Protein AF-0000000087148661 (afdb_homodimer)

Sequence (232 aa):
MTTTEDVLDHHLDAFTAQDLDETLADYTDESVVITNVGTFRGLDEIEGLFADLFEEFSQEGSRIDLERKTVEDEYAYIVWNGETPENDYEFCTDTFVVRDGTIHRQTFAGKIEPKAMTTTEDVLDHHLDAFTAQDLDETLADYTDESVVITNVGTFRGLDEIEGLFADLFEEFSQEGSRIDLERKTVEDEYAYIVWNGETPENDYEFCTDTFVVRDGTIHRQTFAGKIEPKA

Organism: NCBI:txid1816183

Nearest PDB structures (foldseek):
  7e85-assembly2_B-2  TM=9.070E-01  e=4.163E-12  Mycobacterium tuberculosis H37Rv
  3ff2-assembly1_A-2  TM=8.146E-01  e=7.436E-07  Novosphingobium aromaticivorans DSM 12444
  5ien-assembly1_A  TM=6.813E-01  e=9.506E-07  synthetic construct
  5iep-assembly1_A  TM=6.390E-01  e=6.185E-07  synthetic construct
  5ieo-assembly1_A  TM=6.496E-01  e=1.756E-06  synthetic construct

InterPro domains:
  IPR032710 NTF2-like domain superfamily [SSF54427] (3-108)
  IPR037401 SnoaL-like domain [PF12680] (10-104)

Structure (mmCIF, N/CA/C/O backbone):
data_AF-0000000087148661-model_v1
#
loop_
_entity.id
_entity.type
_entity.pdbx_description
1 polymer 'Nuclear transport factor 2 family protein'
#
loop_
_atom_site.group_PDB
_atom_site.id
_atom_site.type_symbol
_atom_site.label_atom_id
_atom_site.label_alt_id
_atom_site.label_comp_id
_atom_site.label_asym_id
_atom_site.label_entity_id
_atom_site.label_seq_id
_atom_site.pdbx_PDB_ins_code
_atom_site.Cartn_x
_atom_site.Cartn_y
_atom_site.Cartn_z
_atom_site.occupancy
_atom_site.B_iso_or_equiv
_atom_site.auth_seq_id
_atom_site.auth_comp_id
_atom_site.auth_asym_id
_atom_site.auth_atom_id
_atom_site.pdbx_PDB_model_num
ATOM 1 N N . MET A 1 1 ? 16.781 -4.398 -21.828 1 75.38 1 MET A N 1
ATOM 2 C CA . MET A 1 1 ? 16.844 -4.504 -20.375 1 75.38 1 MET A CA 1
ATOM 3 C C . MET A 1 1 ? 15.438 -4.574 -19.781 1 75.38 1 MET A C 1
ATOM 5 O O . MET A 1 1 ? 14.492 -4 -20.312 1 75.38 1 MET A O 1
ATOM 9 N N . THR A 1 2 ? 15.125 -5.57 -19.047 1 91.69 2 THR A N 1
ATOM 10 C CA . THR A 1 2 ? 13.812 -5.789 -18.453 1 91.69 2 THR A CA 1
ATOM 11 C C . THR A 1 2 ? 13.406 -4.605 -17.578 1 91.69 2 THR A C 1
ATOM 13 O O . THR A 1 2 ? 14.148 -4.207 -16.688 1 91.69 2 THR A O 1
ATOM 16 N N . THR A 1 3 ? 12.414 -3.857 -18 1 96.5 3 THR A N 1
ATOM 17 C CA . THR A 1 3 ? 11.945 -2.682 -17.281 1 96.5 3 THR A CA 1
ATOM 18 C C . THR A 1 3 ? 11.07 -3.088 -16.094 1 96.5 3 THR A C 1
ATOM 20 O O . THR A 1 3 ? 10.688 -4.25 -15.961 1 96.5 3 THR A O 1
ATOM 23 N N . THR A 1 4 ? 10.875 -2.127 -15.227 1 98.31 4 THR A N 1
ATOM 24 C CA . THR A 1 4 ? 9.953 -2.346 -14.109 1 98.31 4 THR A CA 1
ATOM 25 C C . THR A 1 4 ? 8.586 -2.785 -14.617 1 98.31 4 THR A C 1
ATOM 27 O O . THR A 1 4 ? 7.969 -3.693 -14.055 1 98.31 4 THR A O 1
ATOM 30 N N . GLU A 1 5 ? 8.148 -2.143 -15.703 1 97.94 5 GLU A N 1
ATOM 31 C CA . GLU A 1 5 ? 6.855 -2.484 -16.297 1 97.94 5 GLU A CA 1
ATOM 32 C C . GLU A 1 5 ? 6.844 -3.922 -16.797 1 97.94 5 GLU A C 1
ATOM 34 O O . GLU A 1 5 ? 5.859 -4.641 -16.641 1 97.94 5 GLU A O 1
ATOM 39 N N . ASP A 1 6 ? 7.906 -4.312 -17.406 1 98.19 6 ASP A N 1
ATOM 40 C CA . ASP A 1 6 ? 8.023 -5.684 -17.891 1 98.19 6 ASP A CA 1
ATOM 41 C C . ASP A 1 6 ? 7.895 -6.684 -16.75 1 98.19 6 ASP A C 1
ATOM 43 O O . ASP A 1 6 ? 7.199 -7.695 -16.875 1 98.19 6 ASP A O 1
ATOM 47 N N . VAL A 1 7 ? 8.617 -6.402 -15.672 1 98.5 7 VAL A N 1
ATOM 48 C CA . VAL A 1 7 ? 8.609 -7.293 -14.516 1 98.5 7 VAL A CA 1
ATOM 49 C C . VAL A 1 7 ? 7.203 -7.348 -13.914 1 98.5 7 VAL A C 1
ATOM 51 O O . VAL A 1 7 ? 6.703 -8.43 -13.594 1 98.5 7 VAL A O 1
ATOM 54 N N . LEU A 1 8 ? 6.559 -6.215 -13.781 1 98.5 8 LEU A N 1
ATOM 55 C CA . LEU A 1 8 ? 5.207 -6.172 -13.242 1 98.5 8 LEU A CA 1
ATOM 56 C C . LEU A 1 8 ? 4.242 -6.953 -14.125 1 98.5 8 LEU A C 1
ATOM 58 O O . LEU A 1 8 ? 3.441 -7.75 -13.625 1 98.5 8 LEU A O 1
ATOM 62 N N . ASP A 1 9 ? 4.289 -6.719 -15.422 1 98.06 9 ASP A N 1
ATOM 63 C CA . ASP A 1 9 ? 3.402 -7.414 -16.359 1 98.06 9 ASP A CA 1
ATOM 64 C C . ASP A 1 9 ? 3.6 -8.93 -16.281 1 98.06 9 ASP A C 1
ATOM 66 O O . ASP A 1 9 ? 2.627 -9.68 -16.25 1 98.06 9 ASP A O 1
ATOM 70 N N . HIS A 1 10 ? 4.871 -9.281 -16.281 1 98.44 10 HIS A N 1
ATOM 71 C CA . HIS A 1 10 ? 5.16 -10.703 -16.125 1 98.44 10 HIS A CA 1
ATOM 72 C C . HIS A 1 10 ? 4.562 -11.258 -14.844 1 98.44 10 HIS A C 1
ATOM 74 O O . HIS A 1 10 ? 3.967 -12.344 -14.844 1 98.44 10 HIS A O 1
ATOM 80 N N . HIS A 1 11 ? 4.762 -10.547 -13.742 1 98.38 11 HIS A N 1
ATOM 81 C CA . HIS A 1 11 ? 4.254 -10.961 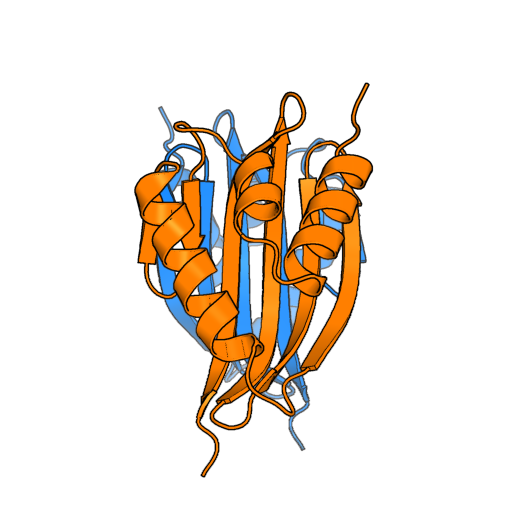-12.438 1 98.38 11 HIS A CA 1
ATOM 82 C C . HIS A 1 11 ? 2.74 -11.133 -12.461 1 98.38 11 HIS A C 1
ATOM 84 O O . HIS A 1 11 ? 2.215 -12.141 -11.992 1 98.38 11 HIS A O 1
ATOM 90 N N . LEU A 1 12 ? 2.061 -10.133 -13.016 1 97.62 12 LEU A N 1
ATOM 91 C CA . LEU A 1 12 ? 0.603 -10.164 -13.086 1 97.62 12 LEU A CA 1
ATOM 92 C C . LEU A 1 12 ? 0.122 -11.312 -13.961 1 97.62 12 LEU A C 1
ATOM 94 O O . LEU A 1 12 ? -0.855 -11.984 -13.633 1 97.62 12 LEU A O 1
ATOM 98 N N . ASP A 1 13 ? 0.787 -11.531 -15.078 1 97.31 13 ASP A N 1
ATOM 99 C CA . ASP A 1 13 ? 0.454 -12.641 -15.961 1 97.31 13 ASP A CA 1
ATOM 100 C C . ASP A 1 13 ? 0.642 -13.984 -15.25 1 97.31 13 ASP A C 1
ATOM 102 O O . ASP A 1 13 ? -0.198 -14.875 -15.367 1 97.31 13 ASP A O 1
ATOM 106 N N . ALA A 1 14 ? 1.788 -14.109 -14.586 1 97.31 14 ALA A N 1
ATOM 107 C CA . ALA A 1 14 ? 2.078 -15.344 -13.859 1 97.31 14 ALA A CA 1
ATOM 108 C C . ALA A 1 14 ? 1.038 -15.602 -12.773 1 97.31 14 ALA A C 1
ATOM 110 O O . ALA A 1 14 ? 0.614 -16.734 -12.562 1 97.31 14 ALA A O 1
ATOM 111 N N . PHE A 1 15 ? 0.649 -14.562 -12.039 1 96 15 PHE A N 1
ATOM 112 C CA . PHE A 1 15 ? -0.361 -14.68 -10.992 1 96 15 PHE A CA 1
ATOM 113 C C . PHE A 1 15 ? -1.7 -15.109 -11.578 1 96 15 PHE A C 1
ATOM 115 O O . PHE A 1 15 ? -2.348 -16.016 -11.07 1 96 15 PHE A O 1
ATOM 122 N N . THR A 1 16 ? -2.115 -14.484 -12.68 1 93.19 16 THR A N 1
ATOM 123 C CA . THR A 1 16 ? -3.369 -14.781 -13.359 1 93.19 16 THR A CA 1
ATOM 124 C C . THR A 1 16 ? -3.387 -16.219 -13.852 1 93.19 16 THR A C 1
ATOM 126 O O . THR A 1 16 ? -4.41 -16.906 -13.766 1 93.19 16 THR A O 1
ATOM 129 N N . ALA A 1 17 ? -2.291 -16.672 -14.289 1 94.19 17 ALA A N 1
ATOM 130 C CA . ALA A 1 17 ? -2.16 -18.031 -14.797 1 94.19 17 ALA A CA 1
ATOM 131 C C . ALA A 1 17 ? -2.016 -19.031 -13.656 1 94.19 17 ALA A C 1
ATOM 133 O O . ALA A 1 17 ? -1.971 -20.25 -13.883 1 94.19 17 ALA A O 1
ATOM 134 N N . GLN A 1 18 ? -1.888 -18.531 -12.453 1 94.25 18 GLN A N 1
ATOM 135 C CA . GLN A 1 18 ? -1.678 -19.328 -11.25 1 94.25 18 GLN A CA 1
ATOM 136 C C . GLN A 1 18 ? -0.44 -20.203 -11.391 1 94.25 18 GLN A C 1
ATOM 138 O O . GLN A 1 18 ? -0.474 -21.391 -11.047 1 94.25 18 GLN A O 1
ATOM 143 N N . ASP A 1 19 ? 0.542 -19.641 -11.992 1 96.75 19 ASP A N 1
ATOM 144 C CA . ASP A 1 19 ? 1.823 -20.312 -12.172 1 96.75 19 ASP A CA 1
ATOM 145 C C . ASP A 1 19 ? 2.807 -19.922 -11.07 1 96.75 19 ASP A C 1
ATOM 147 O O . ASP A 1 19 ? 3.498 -18.906 -11.18 1 96.75 19 ASP A O 1
ATOM 151 N N . LEU A 1 20 ? 2.91 -20.75 -10.047 1 97.19 20 LEU A N 1
ATOM 152 C CA . LEU A 1 20 ? 3.689 -20.422 -8.859 1 97.19 20 LEU A CA 1
ATOM 153 C C . LEU A 1 20 ? 5.172 -20.281 -9.195 1 97.19 20 LEU A C 1
ATOM 155 O O . LEU A 1 20 ? 5.832 -19.344 -8.742 1 97.19 20 LEU A O 1
ATOM 159 N N . ASP A 1 21 ? 5.66 -21.188 -10.016 1 97.31 21 ASP A N 1
ATOM 160 C CA . ASP A 1 21 ? 7.07 -21.156 -10.391 1 97.31 21 ASP A CA 1
ATOM 161 C C . ASP A 1 21 ? 7.41 -19.844 -11.094 1 97.31 21 ASP A C 1
ATOM 163 O O . ASP A 1 21 ? 8.414 -19.203 -10.773 1 97.31 21 ASP A O 1
ATOM 167 N N . GLU A 1 22 ? 6.633 -19.453 -12.047 1 97.81 22 GLU A N 1
ATOM 168 C CA . GLU A 1 22 ? 6.879 -18.219 -12.781 1 97.81 22 GLU A CA 1
ATOM 169 C C . GLU A 1 22 ? 6.707 -17 -11.891 1 97.81 22 GLU A C 1
ATOM 171 O O . GLU A 1 22 ? 7.398 -16 -12.062 1 97.81 22 GLU A O 1
ATOM 176 N N . THR A 1 23 ? 5.707 -17.047 -10.945 1 98.19 23 THR A N 1
ATOM 177 C CA . THR A 1 23 ? 5.543 -15.953 -9.984 1 98.19 23 THR A CA 1
ATOM 178 C C . THR A 1 23 ? 6.809 -15.781 -9.148 1 98.19 23 THR A C 1
ATOM 180 O O . THR A 1 23 ? 7.312 -14.664 -9.008 1 98.19 23 THR A O 1
ATOM 183 N N . LEU A 1 24 ? 7.344 -16.891 -8.719 1 98.25 24 LEU A N 1
ATOM 184 C CA . LEU A 1 24 ? 8.508 -16.859 -7.836 1 98.25 24 LEU A CA 1
ATOM 185 C C . LEU A 1 24 ? 9.758 -16.453 -8.609 1 98.25 24 LEU A C 1
ATOM 187 O O . LEU A 1 24 ? 10.734 -15.984 -8.016 1 98.25 24 LEU A O 1
ATOM 191 N N . ALA A 1 25 ? 9.766 -16.625 -9.945 1 98.06 25 ALA A N 1
ATOM 192 C CA . ALA A 1 25 ? 10.898 -16.25 -10.789 1 98.06 25 ALA A CA 1
ATOM 193 C C . ALA A 1 25 ? 11.164 -14.742 -10.711 1 98.06 25 ALA A C 1
ATOM 195 O O . ALA A 1 25 ? 12.25 -14.281 -11.062 1 98.06 25 ALA A O 1
ATOM 196 N N . ASP A 1 26 ? 10.156 -14 -10.266 1 98.5 26 ASP A N 1
ATOM 197 C CA . ASP A 1 26 ? 10.289 -12.555 -10.156 1 98.5 26 ASP A CA 1
ATOM 198 C C . ASP A 1 26 ? 10.984 -12.164 -8.852 1 98.5 26 ASP A C 1
ATOM 200 O O . ASP A 1 26 ? 11.281 -10.984 -8.625 1 98.5 26 ASP A O 1
ATOM 204 N N . TYR A 1 27 ? 11.219 -13.094 -7.938 1 98.69 27 TYR A N 1
ATOM 205 C CA . TYR A 1 27 ? 11.82 -12.828 -6.637 1 98.69 27 TYR A CA 1
ATOM 206 C C . TYR A 1 27 ? 13.172 -13.531 -6.504 1 98.69 27 TYR A C 1
ATOM 208 O O . TYR A 1 27 ? 13.508 -14.391 -7.324 1 98.69 27 TYR A O 1
ATOM 216 N N . THR A 1 28 ? 13.984 -13.141 -5.512 1 98.19 28 THR A N 1
ATOM 217 C CA . THR A 1 28 ? 15.242 -13.781 -5.141 1 98.19 28 THR A CA 1
ATOM 218 C C . THR A 1 28 ? 15.273 -14.078 -3.645 1 98.19 28 THR A C 1
ATOM 220 O O . THR A 1 28 ? 14.336 -13.742 -2.918 1 98.19 28 THR A O 1
ATOM 223 N N . ASP A 1 29 ? 16.344 -14.664 -3.209 1 98 29 ASP A N 1
ATOM 224 C CA . ASP A 1 29 ? 16.5 -14.969 -1.791 1 98 29 ASP A CA 1
ATOM 225 C C . ASP A 1 29 ? 16.641 -13.688 -0.969 1 98 29 ASP A C 1
ATOM 227 O O . ASP A 1 29 ? 16.516 -13.719 0.257 1 98 29 ASP A O 1
ATOM 231 N N . GLU A 1 30 ? 16.891 -12.555 -1.615 1 97.5 30 GLU A N 1
ATOM 232 C CA . GLU A 1 30 ? 17.047 -11.273 -0.933 1 97.5 30 GLU A CA 1
ATOM 233 C C . GLU A 1 30 ? 15.734 -10.5 -0.908 1 97.5 30 GLU A C 1
ATOM 235 O O . GLU A 1 30 ? 15.656 -9.422 -0.303 1 97.5 30 GLU A O 1
ATOM 240 N N . SER A 1 31 ? 14.742 -11.031 -1.59 1 98.56 31 SER A N 1
ATOM 241 C CA . SER A 1 31 ? 13.4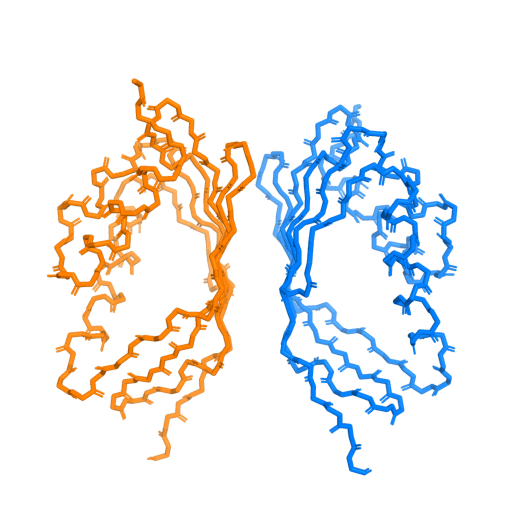61 -10.336 -1.665 1 98.56 31 SER A CA 1
ATOM 242 C C . SER A 1 31 ? 12.727 -10.398 -0.333 1 98.56 31 SER A C 1
ATOM 244 O O . SER A 1 31 ? 12.844 -11.375 0.408 1 98.56 31 SER A O 1
ATOM 246 N N . VAL A 1 32 ? 12 -9.32 -0.002 1 98.62 32 VAL A N 1
ATOM 247 C CA . VAL A 1 32 ? 11.164 -9.242 1.192 1 98.62 32 VAL A CA 1
ATOM 248 C C . VAL A 1 32 ? 9.766 -8.742 0.819 1 98.62 32 VAL A C 1
ATOM 250 O O . VAL A 1 32 ? 9.633 -7.789 0.047 1 98.62 32 VAL A O 1
ATOM 253 N N . VAL A 1 33 ? 8.789 -9.406 1.301 1 98.69 33 VAL A N 1
ATOM 254 C CA . VAL A 1 33 ? 7.398 -8.992 1.13 1 98.69 33 VAL A CA 1
ATOM 255 C C . VAL A 1 33 ? 6.789 -8.648 2.488 1 98.69 33 VAL A C 1
ATOM 257 O O . VAL A 1 33 ? 6.727 -9.492 3.381 1 98.69 33 VAL A O 1
ATOM 260 N N . ILE A 1 34 ? 6.363 -7.375 2.672 1 98.56 34 ILE A N 1
ATOM 261 C CA . ILE A 1 34 ? 5.719 -6.895 3.891 1 98.56 34 ILE A CA 1
ATOM 262 C C . ILE A 1 34 ? 4.211 -6.816 3.68 1 98.56 34 ILE A C 1
ATOM 264 O O . ILE A 1 34 ? 3.738 -6.156 2.75 1 98.56 34 ILE A O 1
ATOM 268 N N . THR A 1 35 ? 3.455 -7.527 4.48 1 97.56 35 THR A N 1
ATOM 269 C CA . THR A 1 35 ? 2 -7.52 4.379 1 97.56 35 THR A CA 1
ATOM 270 C C . THR A 1 35 ? 1.367 -7.125 5.711 1 97.56 35 THR A C 1
ATOM 272 O O . THR A 1 35 ? 2.062 -7 6.723 1 97.56 35 THR A O 1
ATOM 275 N N . ASN A 1 36 ? 0.069 -6.906 5.703 1 94.31 36 ASN A N 1
ATOM 276 C CA . ASN A 1 36 ? -0.62 -6.555 6.941 1 94.31 36 ASN A CA 1
ATOM 277 C C . ASN A 1 36 ? -0.837 -7.773 7.828 1 94.31 36 ASN A C 1
ATOM 279 O O . ASN A 1 36 ? -1.325 -7.652 8.953 1 94.31 36 ASN A O 1
ATOM 283 N N . VAL A 1 37 ? -0.42 -8.938 7.395 1 89.75 37 VAL A N 1
ATOM 284 C CA . VAL A 1 37 ? -0.544 -10.125 8.234 1 89.75 37 VAL A CA 1
ATOM 285 C C . VAL A 1 37 ? 0.843 -10.664 8.586 1 89.75 37 VAL A C 1
ATOM 287 O O . VAL A 1 37 ? 0.968 -11.688 9.258 1 89.75 37 VAL A O 1
ATOM 290 N N . GLY A 1 38 ? 1.862 -10.086 8.078 1 93.19 38 GLY A N 1
ATOM 291 C CA . GLY A 1 38 ? 3.211 -10.516 8.414 1 93.19 38 GLY A CA 1
ATOM 292 C C . GLY A 1 38 ? 4.234 -10.148 7.352 1 93.19 38 GLY A C 1
ATOM 293 O O . GLY A 1 38 ? 3.879 -9.617 6.297 1 93.19 38 GLY A O 1
ATOM 294 N N . THR A 1 39 ? 5.57 -10.375 7.699 1 97.81 39 THR A N 1
ATOM 295 C CA . THR A 1 39 ? 6.691 -10.156 6.793 1 97.81 39 THR A CA 1
ATOM 296 C C . THR A 1 39 ? 7.301 -11.484 6.352 1 97.81 39 THR A C 1
ATOM 298 O O . THR A 1 39 ? 7.547 -12.367 7.18 1 97.81 39 THR A O 1
ATOM 301 N N . PHE A 1 40 ? 7.488 -11.633 5.051 1 98.31 40 PHE A N 1
ATOM 302 C CA . PHE A 1 40 ? 8.008 -12.844 4.434 1 98.31 40 PHE A CA 1
ATOM 303 C C . PHE A 1 40 ? 9.352 -12.578 3.762 1 98.31 40 PHE A C 1
ATOM 305 O O . PHE A 1 40 ? 9.461 -11.688 2.912 1 98.31 40 PHE A O 1
ATOM 312 N N . ARG A 1 41 ? 10.273 -13.352 4.145 1 98.06 41 ARG A N 1
ATOM 313 C CA . ARG A 1 41 ? 11.633 -13.109 3.666 1 98.06 41 ARG A CA 1
ATOM 314 C C . ARG A 1 41 ? 12.172 -14.32 2.91 1 98.06 41 ARG A C 1
ATOM 316 O O . ARG A 1 41 ? 12.055 -15.453 3.379 1 98.06 41 ARG A O 1
ATOM 323 N N . GLY A 1 42 ? 12.789 -13.992 1.773 1 97.94 42 GLY A N 1
ATOM 324 C CA . GLY A 1 42 ? 13.391 -15.055 0.983 1 97.94 42 GLY A CA 1
ATOM 325 C C . GLY A 1 42 ? 12.375 -15.906 0.247 1 97.94 42 GLY A C 1
ATOM 326 O O . GLY A 1 42 ? 11.172 -15.797 0.5 1 97.94 42 GLY A O 1
ATOM 327 N N . LEU A 1 43 ? 12.883 -16.703 -0.686 1 97.94 43 LEU A N 1
ATOM 328 C CA . LEU A 1 43 ? 12.031 -17.438 -1.623 1 97.94 43 LEU A CA 1
ATOM 329 C C . LEU A 1 43 ? 11.148 -18.438 -0.89 1 97.94 43 LEU A C 1
ATOM 331 O O . LEU A 1 43 ? 9.984 -18.625 -1.246 1 97.94 43 LEU A O 1
ATOM 335 N N . ASP A 1 44 ? 11.641 -19.047 0.172 1 97.44 44 ASP A N 1
ATOM 336 C CA . ASP A 1 44 ? 10.875 -20.062 0.874 1 97.44 44 ASP A CA 1
ATOM 337 C C . ASP A 1 44 ? 9.633 -19.469 1.524 1 97.44 44 ASP A C 1
ATOM 339 O O . ASP A 1 44 ? 8.523 -19.984 1.325 1 97.44 44 ASP A O 1
ATOM 343 N N . GLU A 1 45 ? 9.789 -18.438 2.297 1 98.12 45 GLU A N 1
ATOM 344 C CA . GLU A 1 45 ? 8.656 -17.812 2.959 1 98.12 45 GLU A CA 1
ATOM 345 C C . GLU A 1 45 ? 7.703 -17.188 1.946 1 98.12 45 GLU A C 1
ATOM 347 O O . GLU A 1 45 ? 6.48 -17.25 2.104 1 98.12 45 GLU A O 1
ATOM 352 N N . ILE A 1 46 ? 8.266 -16.578 0.916 1 98.5 46 ILE A N 1
ATOM 353 C CA . ILE A 1 46 ? 7.457 -15.922 -0.104 1 98.5 46 ILE A CA 1
ATOM 354 C C . ILE A 1 46 ? 6.648 -16.953 -0.872 1 98.5 46 ILE A C 1
ATOM 356 O O . ILE A 1 46 ? 5.488 -16.719 -1.224 1 98.5 46 ILE A O 1
ATOM 360 N N . GLU A 1 47 ? 7.277 -18.078 -1.092 1 98.31 47 GLU A N 1
ATOM 361 C CA . GLU A 1 47 ? 6.551 -19.156 -1.748 1 98.31 47 GLU A CA 1
ATOM 362 C C . GLU A 1 47 ? 5.309 -19.547 -0.954 1 98.31 47 GLU A C 1
ATOM 364 O O . GLU A 1 47 ? 4.242 -19.781 -1.531 1 98.31 47 GLU A O 1
ATOM 369 N N . GLY A 1 48 ? 5.477 -19.688 0.369 1 97.44 48 GLY A N 1
ATOM 370 C CA . GLY A 1 48 ? 4.328 -20.016 1.206 1 97.44 48 GLY A CA 1
ATOM 371 C C . GLY A 1 48 ? 3.197 -19 1.07 1 97.44 48 GLY A C 1
ATOM 372 O O . GLY A 1 48 ? 2.027 -19.391 1 1 97.44 48 GLY A O 1
ATOM 373 N N . LEU A 1 49 ? 3.553 -17.766 1.024 1 97 49 LEU A N 1
ATOM 374 C CA . LEU A 1 49 ? 2.572 -16.688 0.874 1 97 49 LEU A CA 1
ATOM 375 C C . LEU A 1 49 ? 1.789 -16.844 -0.426 1 97 49 LEU A C 1
ATOM 377 O O . LEU A 1 49 ? 0.556 -16.859 -0.414 1 97 49 LEU A O 1
ATOM 381 N N . PHE A 1 50 ? 2.5 -16.984 -1.573 1 97.62 50 PHE A N 1
ATOM 382 C CA . PHE A 1 50 ? 1.834 -17.047 -2.869 1 97.62 50 PHE A CA 1
ATOM 383 C C . PHE A 1 50 ? 1.093 -18.359 -3.031 1 97.62 50 PHE A C 1
ATOM 385 O O . PHE A 1 50 ? 0.042 -18.422 -3.674 1 97.62 50 PHE A O 1
ATOM 392 N N . ALA A 1 51 ? 1.62 -19.438 -2.41 1 96.88 51 ALA A N 1
ATOM 393 C CA . ALA A 1 51 ? 0.905 -20.719 -2.438 1 96.88 51 ALA A CA 1
ATOM 394 C C . ALA A 1 51 ? -0.462 -20.594 -1.771 1 96.88 51 ALA A C 1
ATOM 396 O O . ALA A 1 51 ? -1.46 -21.109 -2.285 1 96.88 51 ALA A O 1
ATOM 397 N N . ASP A 1 52 ? -0.477 -19.938 -0.629 1 94.69 52 ASP A N 1
ATOM 398 C CA . ASP A 1 52 ? -1.732 -19.703 0.081 1 94.69 52 ASP A CA 1
ATOM 399 C C . ASP A 1 52 ? -2.689 -18.859 -0.753 1 94.69 52 ASP A C 1
ATOM 401 O O . ASP A 1 52 ? -3.887 -19.156 -0.818 1 94.69 52 ASP A O 1
ATOM 405 N N . LEU A 1 53 ? -2.178 -17.828 -1.413 1 94.31 53 LEU A N 1
ATOM 406 C CA . LEU A 1 53 ? -2.996 -16.953 -2.256 1 94.31 53 LEU A CA 1
ATOM 407 C C . LEU A 1 53 ? -3.553 -17.734 -3.447 1 94.31 53 LEU A C 1
ATOM 409 O O . LEU A 1 53 ? -4.723 -17.562 -3.807 1 94.31 53 LEU A O 1
ATOM 413 N N . PHE A 1 54 ? -2.766 -18.547 -4.035 1 95.81 54 PHE A N 1
ATOM 414 C CA . PHE A 1 54 ? -3.197 -19.328 -5.184 1 95.81 54 PHE A CA 1
ATOM 415 C C . PHE A 1 54 ? -4.266 -20.344 -4.773 1 95.81 54 PHE A C 1
ATOM 417 O O . PHE A 1 54 ? -5.223 -20.578 -5.516 1 95.81 54 PHE A O 1
ATOM 424 N N . GLU A 1 55 ? -4.02 -20.938 -3.637 1 95.06 55 GLU A N 1
ATOM 425 C CA . GLU A 1 55 ? -5.043 -21.859 -3.141 1 95.06 55 GLU A CA 1
ATOM 426 C C . GLU A 1 55 ? -6.387 -21.156 -2.986 1 95.06 55 GLU A C 1
ATOM 428 O O . GLU A 1 55 ? -7.434 -21.719 -3.32 1 95.06 55 GLU A O 1
ATOM 433 N N . GLU A 1 56 ? -6.344 -19.969 -2.533 1 93.88 56 GLU A N 1
ATOM 434 C CA . GLU A 1 56 ? -7.551 -19.172 -2.324 1 93.88 56 GLU A CA 1
ATOM 435 C C . GLU A 1 56 ? -8.188 -18.781 -3.652 1 93.88 56 GLU A C 1
ATOM 437 O O . GLU A 1 56 ? -9.383 -18.969 -3.855 1 93.88 56 GLU A O 1
ATOM 442 N N . PHE A 1 57 ? -7.426 -18.328 -4.594 1 95.88 57 PHE A N 1
ATOM 443 C CA . PHE A 1 57 ? -7.957 -17.703 -5.805 1 95.88 57 PHE A CA 1
ATOM 444 C C . PHE A 1 57 ? -8.164 -18.75 -6.891 1 95.88 57 PHE A C 1
ATOM 446 O O . PHE A 1 57 ? -8.727 -18.453 -7.949 1 95.88 57 PHE A O 1
ATOM 453 N N . SER A 1 58 ? -7.703 -20 -6.648 1 94 58 SER A N 1
ATOM 454 C CA . SER A 1 58 ? -7.906 -21.078 -7.609 1 94 58 SER A CA 1
ATOM 455 C C . SER A 1 58 ? -9.328 -21.625 -7.535 1 94 58 SER A C 1
ATOM 457 O O . SER A 1 58 ? -9.758 -22.359 -8.422 1 94 58 SER A O 1
ATOM 459 N N . GLN A 1 59 ? -10.008 -21.266 -6.523 1 94.38 59 GLN A N 1
ATOM 460 C CA . GLN A 1 59 ? -11.375 -21.75 -6.359 1 94.38 59 GLN A CA 1
ATOM 461 C C . GLN A 1 59 ? -12.273 -21.234 -7.484 1 94.38 59 GLN A C 1
ATOM 463 O O . GLN A 1 59 ? -12.148 -20.094 -7.918 1 94.38 59 GLN A O 1
ATOM 468 N N . GLU A 1 60 ? -13.141 -22.078 -7.875 1 93.69 60 GLU A N 1
ATOM 469 C CA . GLU A 1 60 ? -14.102 -21.672 -8.898 1 93.69 60 GLU A CA 1
ATOM 470 C C . GLU A 1 60 ? -14.93 -20.469 -8.438 1 93.69 60 GLU A C 1
ATOM 472 O O . GLU A 1 60 ? -15.406 -20.438 -7.301 1 93.69 60 GLU A O 1
ATOM 477 N N . GLY A 1 61 ? -15.023 -19.531 -9.289 1 94.06 61 GLY A N 1
ATOM 478 C CA . GLY A 1 61 ? -15.805 -18.344 -8.977 1 94.06 61 GLY A CA 1
ATOM 479 C C . GLY A 1 61 ? -14.969 -17.203 -8.43 1 94.06 61 GLY A C 1
ATOM 480 O O . GLY A 1 61 ? -15.5 -16.125 -8.148 1 94.06 61 GLY A O 1
ATOM 481 N N . SER A 1 62 ? -13.766 -17.453 -8.266 1 96.38 62 SER A N 1
ATOM 482 C CA . SER A 1 62 ? -12.875 -16.391 -7.82 1 96.38 62 SER A CA 1
ATOM 483 C C . SER A 1 62 ? -12.562 -15.422 -8.953 1 96.38 62 SER A C 1
ATOM 485 O O . SER A 1 62 ? -12.562 -15.805 -10.125 1 96.38 62 SER A O 1
ATOM 487 N N . ARG A 1 63 ? -12.344 -14.156 -8.539 1 96.38 63 ARG A N 1
ATOM 488 C CA . ARG A 1 63 ? -12.016 -13.117 -9.508 1 96.38 63 ARG A CA 1
ATOM 489 C C . ARG A 1 63 ? -11.086 -12.07 -8.898 1 96.38 63 ARG A C 1
ATOM 491 O O . ARG A 1 63 ? -11.117 -11.836 -7.691 1 96.38 63 ARG A O 1
ATOM 498 N N . ILE A 1 64 ? -10.312 -11.523 -9.727 1 96.75 64 ILE A N 1
ATOM 499 C CA . ILE A 1 64 ? -9.461 -10.383 -9.391 1 96.75 64 ILE A CA 1
ATOM 500 C C . ILE A 1 64 ? -9.602 -9.297 -10.453 1 96.75 64 ILE A C 1
ATOM 502 O O . ILE A 1 64 ? -9.562 -9.586 -11.648 1 96.75 64 ILE A O 1
ATOM 506 N N . ASP A 1 65 ? -9.812 -8.133 -10.078 1 97.56 65 ASP A N 1
ATOM 507 C CA . ASP A 1 65 ? -9.922 -6.992 -10.977 1 97.56 65 ASP A CA 1
ATOM 508 C C . ASP A 1 65 ? -8.883 -5.93 -10.648 1 97.56 65 ASP A C 1
ATOM 510 O O . ASP A 1 65 ? -8.852 -5.402 -9.539 1 97.56 65 ASP A O 1
ATOM 514 N N . LEU A 1 66 ? -8.039 -5.645 -11.602 1 97.81 66 LEU A N 1
ATOM 515 C CA . LEU A 1 66 ? -7.043 -4.59 -11.453 1 97.81 66 LEU A CA 1
ATOM 516 C C . LEU A 1 66 ? -7.672 -3.215 -11.664 1 97.81 66 LEU A C 1
ATOM 518 O O . LEU A 1 66 ? -8.258 -2.955 -12.719 1 97.81 66 LEU A O 1
ATOM 522 N N . GLU A 1 67 ? -7.602 -2.35 -10.734 1 97.62 67 GLU A N 1
ATOM 523 C CA . GLU A 1 67 ? -8.227 -1.032 -10.805 1 97.62 67 GLU A CA 1
ATOM 524 C C . GLU A 1 67 ? -7.227 0.027 -11.258 1 97.62 67 GLU A C 1
ATOM 526 O O . GLU A 1 67 ? -7.594 0.969 -11.969 1 97.62 67 GLU A O 1
ATOM 531 N N . ARG A 1 68 ? -6.078 -0.102 -10.766 1 97.81 68 ARG A N 1
ATOM 532 C CA . ARG A 1 68 ? -5.043 0.877 -11.078 1 97.81 68 ARG A CA 1
ATOM 533 C C . ARG A 1 68 ? -3.678 0.211 -11.195 1 97.81 68 ARG A C 1
ATOM 535 O O . ARG A 1 68 ? -3.371 -0.727 -10.461 1 97.81 68 ARG A O 1
ATOM 542 N N . LYS A 1 69 ? -2.924 0.592 -12.125 1 98.12 69 LYS A N 1
ATOM 543 C CA . LYS A 1 69 ? -1.53 0.214 -12.344 1 98.12 69 LYS A CA 1
ATOM 544 C C . LYS A 1 69 ? -0.672 1.436 -12.664 1 98.12 69 LYS A C 1
ATOM 546 O O . LYS A 1 69 ? -0.961 2.176 -13.609 1 98.12 69 LYS A O 1
ATOM 551 N N . THR A 1 70 ? 0.294 1.756 -11.859 1 98.19 70 THR A N 1
ATOM 552 C CA . THR A 1 70 ? 1.205 2.877 -12.07 1 98.19 70 THR A CA 1
ATOM 553 C C . THR A 1 70 ? 2.656 2.42 -11.953 1 98.19 70 THR A C 1
ATOM 555 O O . THR A 1 70 ? 3.006 1.659 -11.047 1 98.19 70 THR A O 1
ATOM 558 N N . VAL A 1 71 ? 3.445 2.826 -12.93 1 97.88 71 VAL A N 1
ATOM 559 C CA . VAL A 1 71 ? 4.875 2.541 -12.883 1 97.88 71 VAL A CA 1
ATOM 560 C C . VAL A 1 71 ? 5.66 3.85 -12.859 1 97.88 71 VAL A C 1
ATOM 562 O O . VAL A 1 71 ? 5.406 4.75 -13.664 1 97.88 71 VAL A O 1
ATOM 565 N N . GLU A 1 72 ? 6.469 3.986 -11.82 1 96.75 72 GLU A N 1
ATOM 566 C CA . GLU A 1 72 ? 7.359 5.129 -11.648 1 96.75 72 GLU A CA 1
ATOM 567 C C . GLU A 1 72 ? 8.789 4.68 -11.352 1 96.75 72 GLU A C 1
ATOM 569 O O . GLU A 1 72 ? 9.109 4.336 -10.211 1 96.75 72 GLU 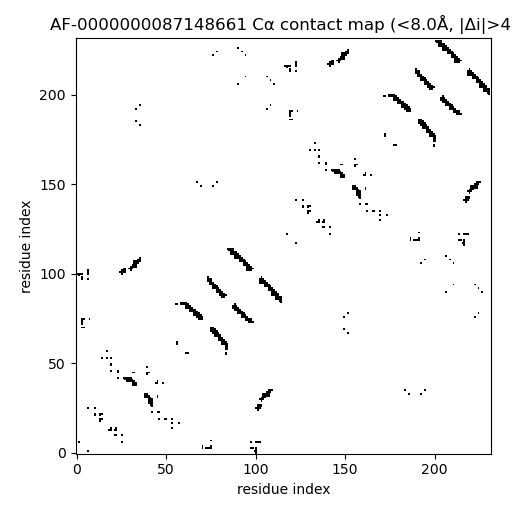A O 1
ATOM 574 N N . ASP A 1 73 ? 9.656 4.742 -12.414 1 95.88 73 ASP A N 1
ATOM 575 C CA . ASP A 1 73 ? 11.039 4.297 -12.273 1 95.88 73 ASP A CA 1
ATOM 576 C C . ASP A 1 73 ? 11.102 2.844 -11.805 1 95.88 73 ASP A C 1
ATOM 578 O O . ASP A 1 73 ? 10.578 1.948 -12.469 1 95.88 73 ASP A O 1
ATOM 582 N N . GLU A 1 74 ? 11.688 2.635 -10.656 1 97.88 74 GLU A N 1
ATOM 583 C CA . GLU A 1 74 ? 11.852 1.261 -10.188 1 97.88 74 GLU A CA 1
ATOM 584 C C . GLU A 1 74 ? 10.656 0.816 -9.352 1 97.88 74 GLU A C 1
ATOM 586 O O . GLU A 1 74 ? 10.672 -0.269 -8.766 1 97.88 74 GLU A O 1
ATOM 591 N N . TYR A 1 75 ? 9.641 1.621 -9.32 1 98.25 75 TYR A N 1
ATOM 592 C CA . TYR A 1 75 ? 8.477 1.33 -8.492 1 98.25 75 TYR A CA 1
ATOM 593 C C . TYR A 1 75 ? 7.266 0.979 -9.352 1 98.25 75 TYR A C 1
ATOM 595 O O . TYR A 1 75 ? 7.031 1.604 -10.391 1 98.25 75 TYR A O 1
ATOM 603 N N . ALA A 1 76 ? 6.605 -0.025 -9.023 1 98.62 76 ALA A N 1
ATOM 604 C CA . ALA A 1 76 ? 5.289 -0.358 -9.555 1 98.62 76 ALA A CA 1
ATOM 605 C C . ALA A 1 76 ? 4.238 -0.385 -8.453 1 98.62 76 ALA A C 1
ATOM 607 O O . ALA A 1 76 ? 4.504 -0.857 -7.344 1 98.62 76 ALA A O 1
ATOM 608 N N . TYR A 1 77 ? 3.158 0.169 -8.68 1 98.62 77 TYR A N 1
ATOM 609 C CA . TYR A 1 77 ? 2.049 0.357 -7.754 1 98.62 77 TYR A CA 1
ATOM 610 C C . TYR A 1 77 ? 0.734 -0.093 -8.383 1 98.62 77 TYR A C 1
ATOM 612 O O . TYR A 1 77 ? 0.398 0.313 -9.492 1 98.62 77 TYR A O 1
ATOM 620 N N . ILE A 1 78 ? 0 -0.998 -7.652 1 98.69 78 ILE A N 1
ATOM 621 C CA . ILE A 1 78 ? -1.283 -1.434 -8.195 1 98.69 78 ILE A CA 1
ATOM 622 C C . ILE A 1 78 ? -2.35 -1.375 -7.102 1 98.69 78 ILE A C 1
ATOM 624 O O . ILE A 1 78 ? -2.041 -1.522 -5.918 1 98.69 78 ILE A O 1
ATOM 628 N N . VAL A 1 79 ? -3.551 -1.114 -7.488 1 98.5 79 VAL A N 1
ATOM 629 C CA . VAL A 1 79 ? -4.766 -1.277 -6.695 1 98.5 79 VAL A CA 1
ATOM 630 C C . VAL A 1 79 ? -5.691 -2.285 -7.371 1 98.5 79 VAL A C 1
ATOM 632 O O . VAL A 1 79 ? -5.879 -2.246 -8.586 1 98.5 79 VAL A O 1
ATOM 635 N N . TRP A 1 80 ? -6.195 -3.15 -6.598 1 98.19 80 TRP A N 1
ATOM 636 C CA . TRP A 1 80 ? -7.062 -4.184 -7.156 1 98.19 80 TRP A CA 1
ATOM 637 C C . TRP A 1 80 ? -8.094 -4.641 -6.125 1 98.19 80 TRP A C 1
ATOM 639 O O . TRP A 1 80 ? -7.98 -4.32 -4.941 1 98.19 80 TRP A O 1
ATOM 649 N N . ASN A 1 81 ? -9.133 -5.168 -6.52 1 97.88 81 ASN A N 1
ATOM 650 C CA . ASN A 1 81 ? -10.117 -5.867 -5.703 1 97.88 81 ASN A CA 1
ATOM 651 C C . ASN A 1 81 ? -10.406 -7.262 -6.25 1 97.88 81 ASN A C 1
ATOM 653 O O . ASN A 1 81 ? -9.938 -7.625 -7.328 1 97.88 81 ASN A O 1
ATOM 657 N N . GLY A 1 82 ? -11.078 -8.07 -5.465 1 97.19 82 GLY A N 1
ATOM 658 C CA . GLY A 1 82 ? -11.414 -9.422 -5.883 1 97.19 82 GLY A CA 1
ATOM 659 C C . GLY A 1 82 ? -12.391 -10.117 -4.945 1 97.19 82 GLY A C 1
ATOM 660 O O . GLY A 1 82 ? -12.898 -9.5 -4.012 1 97.19 82 GLY A O 1
ATOM 661 N N . GLU A 1 83 ? -12.656 -11.273 -5.289 1 97.12 83 GLU A N 1
ATOM 662 C CA . GLU A 1 83 ? -13.508 -12.094 -4.438 1 97.12 83 GLU A CA 1
ATOM 663 C C . GLU A 1 83 ? -13.227 -13.586 -4.656 1 97.12 83 GLU A C 1
ATOM 665 O O . GLU A 1 83 ? -12.805 -13.992 -5.738 1 97.12 83 GLU A O 1
ATOM 670 N N . THR A 1 84 ? -13.32 -14.32 -3.676 1 97.25 84 THR A N 1
ATOM 671 C CA . THR A 1 84 ? -13.367 -15.781 -3.68 1 97.25 84 THR A CA 1
ATOM 672 C C . THR A 1 84 ? -14.68 -16.281 -3.076 1 97.25 84 THR A C 1
ATOM 674 O O . THR A 1 84 ? -15.484 -15.484 -2.576 1 97.25 84 THR A O 1
ATOM 677 N N . PRO A 1 85 ? -14.945 -17.516 -3.193 1 96.5 85 PRO A N 1
ATOM 678 C CA . PRO A 1 85 ? -16.172 -18.031 -2.584 1 96.5 85 PRO A CA 1
ATOM 679 C C . PRO A 1 85 ? -16.25 -17.75 -1.082 1 96.5 85 PRO A C 1
ATOM 681 O O . PRO A 1 85 ? -17.344 -17.594 -0.528 1 96.5 85 PRO A O 1
ATOM 684 N N . GLU A 1 86 ? -15.125 -17.547 -0.427 1 96.38 86 GLU A N 1
ATOM 685 C CA . GLU A 1 86 ? -15.094 -17.438 1.028 1 96.38 86 GLU A CA 1
ATOM 686 C C . GLU A 1 86 ? -14.859 -15.992 1.474 1 96.38 86 GLU A C 1
ATOM 688 O O . GLU A 1 86 ? -15.242 -15.617 2.582 1 96.38 86 GLU A O 1
ATOM 693 N N . ASN A 1 87 ? -14.242 -15.219 0.638 1 97.44 87 ASN A N 1
ATOM 694 C CA . ASN A 1 87 ? -13.781 -13.906 1.08 1 97.44 87 ASN A CA 1
ATOM 695 C C . ASN A 1 87 ? -14.039 -12.836 0.02 1 97.44 87 ASN A C 1
ATOM 697 O O . ASN A 1 87 ? -13.961 -13.117 -1.178 1 97.44 87 ASN A O 1
ATOM 701 N N . ASP A 1 88 ? -14.336 -11.648 0.487 1 97.5 88 ASP A N 1
ATOM 702 C CA . ASP A 1 88 ? -14.336 -10.445 -0.338 1 97.5 88 ASP A CA 1
ATOM 703 C C . ASP A 1 88 ? -13.055 -9.648 -0.138 1 97.5 88 ASP A C 1
ATOM 705 O O . ASP A 1 88 ? -12.758 -9.203 0.975 1 97.5 88 ASP A O 1
ATOM 709 N N . TYR A 1 89 ? -12.289 -9.586 -1.139 1 97.44 89 TYR A N 1
ATOM 710 C CA . TYR A 1 89 ? -11.148 -8.672 -1.171 1 97.44 89 TYR A CA 1
ATOM 711 C C . TYR A 1 89 ? -11.57 -7.285 -1.641 1 97.44 89 TYR A C 1
ATOM 713 O O . TYR A 1 89 ? -11.383 -6.934 -2.807 1 97.44 89 TYR A O 1
ATOM 721 N N . GLU A 1 90 ? -12.039 -6.469 -0.718 1 97.25 90 GLU A N 1
ATOM 722 C CA . GLU A 1 90 ? -12.773 -5.242 -1.028 1 97.25 90 GLU A CA 1
ATOM 723 C C . GLU A 1 90 ? -11.844 -4.176 -1.6 1 97.25 90 GLU A C 1
ATOM 725 O O . GLU A 1 90 ? -12.25 -3.389 -2.457 1 97.25 90 GLU A O 1
ATOM 730 N N . PHE A 1 91 ? -10.742 -4.133 -1.071 1 98 91 PHE A N 1
ATOM 731 C CA . PHE A 1 91 ? -9.75 -3.141 -1.457 1 98 91 PHE A CA 1
ATOM 732 C C . PHE A 1 91 ? -8.344 -3.641 -1.149 1 98 91 PHE A C 1
ATOM 734 O O . PHE A 1 91 ? -8.016 -3.918 0.006 1 98 91 PHE A O 1
ATOM 741 N N . CYS A 1 92 ? -7.504 -3.775 -2.186 1 98.25 92 CYS A N 1
ATOM 742 C CA . CYS A 1 92 ? -6.152 -4.297 -2.025 1 98.25 92 CYS A CA 1
ATOM 743 C C . CYS A 1 92 ? -5.148 -3.453 -2.803 1 98.25 92 CYS A C 1
ATOM 745 O O . CYS A 1 92 ? -5.477 -2.898 -3.852 1 98.25 92 CYS A O 1
ATOM 747 N N . THR A 1 93 ? -3.953 -3.387 -2.297 1 98.56 93 THR A N 1
ATOM 748 C CA . THR A 1 93 ? -2.912 -2.625 -2.977 1 98.56 93 THR A CA 1
ATOM 749 C C . THR A 1 93 ? -1.542 -3.256 -2.746 1 98.56 93 THR A C 1
ATOM 751 O O . THR A 1 93 ? -1.283 -3.818 -1.68 1 98.56 93 THR A O 1
ATOM 754 N N . ASP A 1 94 ? -0.696 -3.199 -3.783 1 98.75 94 ASP A N 1
ATOM 755 C CA . ASP A 1 94 ? 0.697 -3.631 -3.713 1 98.75 94 ASP A CA 1
ATOM 756 C C . ASP A 1 94 ? 1.638 -2.525 -4.188 1 98.75 94 ASP A C 1
ATOM 758 O O . ASP A 1 94 ? 1.326 -1.805 -5.141 1 98.75 94 ASP A O 1
ATOM 762 N N . THR A 1 95 ? 2.74 -2.383 -3.568 1 98.81 95 THR A N 1
ATOM 763 C CA . THR A 1 95 ? 3.889 -1.633 -4.062 1 98.81 95 THR A CA 1
ATOM 764 C C . THR A 1 95 ? 5.07 -2.562 -4.324 1 98.81 95 THR A C 1
ATOM 766 O O . THR A 1 95 ? 5.426 -3.375 -3.467 1 98.81 95 THR A O 1
ATOM 769 N N . PHE A 1 96 ? 5.629 -2.471 -5.508 1 98.81 96 PHE A N 1
ATOM 770 C CA . PHE A 1 96 ? 6.785 -3.273 -5.883 1 98.81 96 PHE A CA 1
ATOM 771 C C . PHE A 1 96 ? 8 -2.391 -6.117 1 98.81 96 PHE A C 1
ATOM 773 O O . PHE A 1 96 ? 7.902 -1.336 -6.75 1 98.81 96 PHE A O 1
ATOM 780 N N . VAL A 1 97 ? 9.102 -2.781 -5.594 1 98.69 97 VAL A N 1
ATOM 781 C CA . VAL A 1 97 ? 10.391 -2.201 -5.934 1 98.69 97 VAL A CA 1
ATOM 782 C C . VAL A 1 97 ? 11.188 -3.184 -6.789 1 98.69 97 VAL A C 1
ATOM 784 O O . VAL A 1 97 ? 11.562 -4.262 -6.32 1 98.69 97 VAL A O 1
ATOM 787 N N . VAL A 1 98 ? 11.438 -2.82 -8.031 1 98.62 98 VAL A N 1
ATOM 788 C CA . VAL A 1 98 ? 12.086 -3.709 -8.992 1 98.62 98 VAL A CA 1
ATOM 789 C C . VAL A 1 98 ? 13.523 -3.252 -9.234 1 98.62 98 VAL A C 1
ATOM 791 O O . VAL A 1 98 ? 13.766 -2.084 -9.555 1 98.62 98 VAL A O 1
ATOM 794 N N . ARG A 1 99 ? 14.453 -4.121 -9 1 97.19 99 ARG A N 1
ATOM 795 C CA . ARG A 1 99 ? 15.867 -3.902 -9.273 1 97.19 99 ARG A CA 1
ATOM 796 C C . ARG A 1 99 ? 16.484 -5.102 -9.984 1 97.19 99 ARG A C 1
ATOM 798 O O . ARG A 1 99 ? 16.25 -6.246 -9.594 1 97.19 99 ARG A O 1
ATOM 805 N N . ASP A 1 100 ? 17.188 -4.781 -11.016 1 95.5 100 ASP A N 1
ATOM 806 C CA . ASP A 1 100 ? 17.906 -5.812 -11.766 1 95.5 100 ASP A CA 1
ATOM 807 C C . ASP A 1 100 ? 16.953 -6.906 -12.227 1 95.5 100 ASP A C 1
ATOM 809 O O . ASP A 1 100 ? 17.25 -8.094 -12.117 1 95.5 100 ASP A O 1
ATOM 813 N N . GLY A 1 101 ? 15.766 -6.5 -12.539 1 97.44 101 GLY A N 1
ATOM 814 C CA . GLY A 1 101 ? 14.82 -7.379 -13.211 1 97.44 101 GLY A CA 1
ATOM 815 C C . GLY A 1 101 ? 14.023 -8.242 -12.25 1 97.44 101 GLY A C 1
ATOM 816 O O . GLY A 1 101 ? 13.289 -9.133 -12.672 1 97.44 101 GLY A O 1
ATOM 817 N N . THR A 1 102 ? 14.195 -7.992 -10.953 1 98.12 102 THR A N 1
ATOM 818 C CA . THR A 1 102 ? 13.453 -8.766 -9.969 1 98.12 102 THR A CA 1
ATOM 819 C C . THR A 1 102 ? 12.781 -7.8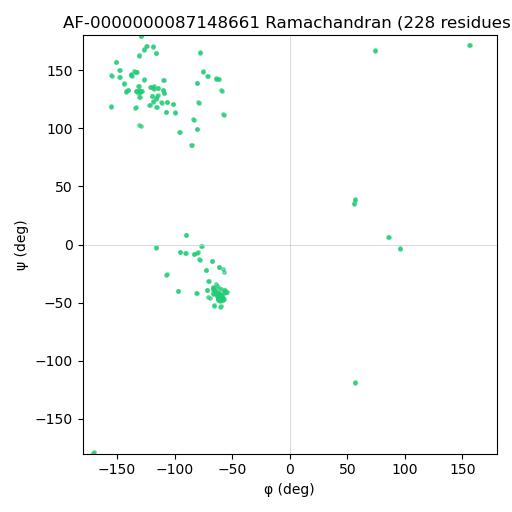48 -8.953 1 98.12 102 THR A C 1
ATOM 821 O O . THR A 1 102 ? 13.125 -6.668 -8.852 1 98.12 102 THR A O 1
ATOM 824 N N . ILE A 1 103 ? 11.797 -8.422 -8.25 1 98.69 103 ILE A N 1
ATOM 825 C CA . ILE A 1 103 ? 11.125 -7.695 -7.18 1 98.69 103 ILE A CA 1
ATOM 826 C C . ILE A 1 103 ? 11.945 -7.809 -5.895 1 98.69 103 ILE A C 1
ATOM 828 O O . ILE A 1 103 ? 11.984 -8.867 -5.266 1 98.69 103 ILE A O 1
ATOM 832 N N . HIS A 1 104 ? 12.555 -6.727 -5.555 1 98.5 104 HIS A N 1
ATOM 833 C CA . HIS A 1 104 ? 13.406 -6.691 -4.375 1 98.5 104 HIS A CA 1
ATOM 834 C C . HIS A 1 104 ? 12.586 -6.527 -3.102 1 98.5 104 HIS A C 1
ATOM 836 O O . HIS A 1 104 ? 12.891 -7.141 -2.076 1 98.5 104 HIS A O 1
ATOM 842 N N . ARG A 1 105 ? 11.633 -5.707 -3.17 1 98.75 105 ARG A N 1
ATOM 843 C CA . ARG A 1 105 ? 10.695 -5.488 -2.074 1 98.75 105 ARG A CA 1
ATOM 844 C C . ARG A 1 105 ? 9.266 -5.379 -2.59 1 98.75 105 ARG A C 1
ATOM 846 O O . ARG A 1 105 ? 9.031 -4.852 -3.68 1 98.75 105 ARG A O 1
ATOM 853 N N . GLN A 1 106 ? 8.352 -5.84 -1.842 1 98.88 106 GLN A N 1
ATOM 854 C CA . GLN A 1 106 ? 6.922 -5.691 -2.088 1 98.88 106 GLN A CA 1
ATOM 855 C C . GLN A 1 106 ? 6.164 -5.434 -0.787 1 98.88 106 GLN A C 1
ATOM 857 O O . GLN A 1 106 ? 6.457 -6.047 0.241 1 98.88 106 GLN A O 1
ATOM 862 N N . THR A 1 107 ? 5.301 -4.48 -0.761 1 98.81 107 THR A N 1
ATOM 863 C CA . THR A 1 107 ? 4.316 -4.387 0.311 1 98.81 107 THR A CA 1
ATOM 864 C C . THR A 1 107 ? 2.92 -4.703 -0.209 1 98.81 107 THR A C 1
ATOM 866 O O . THR A 1 107 ? 2.602 -4.418 -1.365 1 98.81 107 THR A O 1
ATOM 869 N N . PHE A 1 108 ? 2.152 -5.359 0.531 1 98.44 108 PHE A N 1
ATOM 870 C CA . PHE A 1 108 ? 0.768 -5.695 0.224 1 98.44 108 PHE A CA 1
ATOM 871 C C . PHE A 1 108 ? -0.147 -5.34 1.39 1 98.44 108 PHE A C 1
ATOM 873 O O . PHE A 1 108 ? 0.177 -5.613 2.547 1 98.44 108 PHE A O 1
ATOM 880 N N . ALA A 1 109 ? -1.199 -4.691 1.19 1 98.19 109 ALA A N 1
ATOM 881 C CA . ALA A 1 109 ? -2.287 -4.484 2.143 1 98.19 109 ALA A CA 1
ATOM 882 C C . ALA A 1 109 ? -3.641 -4.789 1.504 1 98.19 109 ALA A C 1
ATOM 884 O O . ALA A 1 109 ? -3.895 -4.406 0.359 1 98.19 109 ALA A O 1
ATOM 885 N N . GLY A 1 110 ? -4.512 -5.477 2.199 1 97.25 110 GLY A N 1
ATOM 886 C CA . GLY A 1 110 ? -5.852 -5.777 1.712 1 97.25 110 GLY A CA 1
ATOM 887 C C . GLY A 1 110 ? -6.91 -5.715 2.797 1 97.25 110 GLY A C 1
ATOM 888 O O . GLY A 1 110 ? -6.668 -6.137 3.93 1 97.25 110 GLY A O 1
ATOM 889 N N . LYS A 1 111 ? -7.957 -5.051 2.547 1 97.06 111 LYS A N 1
ATOM 890 C CA . LYS A 1 111 ? -9.172 -5.191 3.342 1 97.06 111 LYS A CA 1
ATOM 891 C C . LYS A 1 111 ? -9.969 -6.422 2.916 1 97.06 111 LYS A C 1
ATOM 893 O O . LYS A 1 111 ? -10.703 -6.383 1.929 1 97.06 111 LYS A O 1
ATOM 898 N N . ILE A 1 112 ? -9.859 -7.492 3.625 1 96.31 112 ILE A N 1
ATOM 899 C CA . ILE A 1 112 ? -10.445 -8.789 3.305 1 96.31 112 ILE A CA 1
ATOM 900 C C . ILE A 1 112 ? -11.547 -9.117 4.309 1 96.31 112 ILE A C 1
ATOM 902 O O . ILE A 1 112 ? -11.328 -9.062 5.52 1 96.31 112 ILE A O 1
ATOM 906 N N . GLU A 1 113 ? -12.68 -9.328 3.785 1 96.12 113 GLU A N 1
ATOM 907 C CA . GLU A 1 113 ? -13.828 -9.664 4.629 1 96.12 113 GLU A CA 1
ATOM 908 C C . GLU A 1 113 ? -14.391 -11.039 4.273 1 96.12 113 GLU A C 1
ATOM 910 O O . GLU A 1 113 ? -14.664 -11.32 3.104 1 96.12 113 GLU A O 1
ATOM 915 N N . PRO A 1 114 ? -14.531 -11.891 5.297 1 96.56 114 PRO A N 1
ATOM 916 C CA . PRO A 1 114 ? -15.18 -13.172 5 1 96.56 114 PRO A CA 1
ATOM 917 C C . PRO A 1 114 ? -16.625 -13.008 4.516 1 96.56 114 PRO A C 1
ATOM 919 O O . PRO A 1 114 ? -17.344 -12.133 5.004 1 96.56 114 PRO A O 1
ATOM 922 N N . LYS A 1 115 ? -16.906 -13.883 3.588 1 94.06 115 LYS A N 1
ATOM 923 C CA . LYS A 1 115 ? -18.297 -13.906 3.137 1 94.06 115 LYS A CA 1
ATOM 924 C C . LYS A 1 115 ? -19.172 -14.703 4.102 1 94.06 115 LYS A C 1
ATOM 926 O O . LYS A 1 115 ? -18.703 -15.664 4.719 1 94.06 115 LYS A O 1
ATOM 931 N N . ALA A 1 116 ? -20.438 -14.203 4.398 1 77.06 116 ALA A N 1
ATOM 932 C CA . ALA A 1 116 ? -21.375 -14.883 5.281 1 77.06 116 ALA A CA 1
ATOM 933 C C . ALA A 1 116 ? -21.781 -16.25 4.715 1 77.06 116 ALA A C 1
ATOM 935 O O . ALA A 1 116 ? -21.828 -16.422 3.498 1 77.06 116 ALA A O 1
ATOM 936 N N . MET B 1 1 ? 22.719 8.562 13.43 1 74.5 1 MET B N 1
ATOM 937 C CA . MET B 1 1 ? 22.188 8.57 12.07 1 74.5 1 MET B CA 1
ATOM 938 C C . MET B 1 1 ? 20.688 8.328 12.07 1 74.5 1 MET B C 1
ATOM 940 O O . MET B 1 1 ? 20.172 7.598 12.922 1 74.5 1 MET B O 1
ATOM 944 N N . THR B 1 2 ? 19.906 9.203 11.562 1 91.56 2 THR B N 1
ATOM 945 C CA . THR B 1 2 ? 18.453 9.125 11.562 1 91.56 2 THR B CA 1
ATOM 946 C C . THR B 1 2 ? 17.984 7.848 10.875 1 91.56 2 THR B C 1
ATOM 948 O O . THR B 1 2 ? 18.375 7.566 9.734 1 91.56 2 THR B O 1
ATOM 951 N N . THR B 1 3 ? 17.406 6.93 11.609 1 96.44 3 THR B N 1
ATOM 952 C CA . THR B 1 3 ? 16.938 5.652 11.078 1 96.44 3 THR B CA 1
ATOM 953 C C . THR B 1 3 ? 15.609 5.824 10.344 1 96.44 3 THR B C 1
ATOM 955 O O . THR B 1 3 ? 14.977 6.879 10.43 1 96.44 3 THR B O 1
ATOM 958 N N . THR B 1 4 ? 15.289 4.805 9.594 1 98.25 4 THR B N 1
ATOM 959 C CA . THR B 1 4 ? 13.984 4.789 8.938 1 98.25 4 THR B CA 1
ATOM 960 C C . THR B 1 4 ? 12.867 4.965 9.961 1 98.25 4 THR B C 1
ATOM 962 O O . THR B 1 4 ? 11.914 5.711 9.727 1 98.25 4 THR B O 1
ATOM 965 N N . GLU B 1 5 ? 13.023 4.297 11.102 1 97.94 5 GLU B N 1
ATOM 966 C CA . GLU B 1 5 ? 12.023 4.398 12.164 1 97.94 5 GLU B CA 1
ATOM 967 C C . GLU B 1 5 ? 11.93 5.824 12.703 1 97.94 5 GLU B C 1
ATOM 969 O O . GLU B 1 5 ? 10.836 6.324 12.969 1 97.94 5 GLU B O 1
ATOM 974 N N . ASP B 1 6 ? 13.039 6.445 12.852 1 98.12 6 ASP B N 1
ATOM 975 C CA . ASP B 1 6 ? 13.062 7.828 13.312 1 98.12 6 ASP B CA 1
ATOM 976 C C . ASP B 1 6 ? 12.297 8.734 12.352 1 98.12 6 ASP B C 1
ATOM 978 O O . ASP B 1 6 ? 11.523 9.594 12.781 1 98.12 6 ASP B O 1
ATOM 982 N N . VAL B 1 7 ? 12.586 8.562 11.055 1 98.5 7 VAL B N 1
ATOM 983 C CA . VAL B 1 7 ? 11.945 9.383 10.039 1 98.5 7 VAL B CA 1
ATOM 984 C C . VAL B 1 7 ? 10.438 9.133 10.039 1 98.5 7 VAL B C 1
ATOM 986 O O . VAL B 1 7 ? 9.648 10.07 9.992 1 98.5 7 VAL B O 1
ATOM 989 N N . LEU B 1 8 ? 10.039 7.887 10.133 1 98.44 8 LEU B N 1
ATOM 990 C CA . LEU B 1 8 ? 8.617 7.547 10.164 1 98.44 8 LEU B CA 1
ATOM 991 C C . LEU B 1 8 ? 7.941 8.156 11.391 1 98.44 8 LEU B C 1
ATOM 993 O O . LEU B 1 8 ? 6.871 8.75 11.281 1 98.44 8 LEU B O 1
ATOM 997 N N . ASP B 1 9 ? 8.539 7.992 12.562 1 98.06 9 ASP B N 1
ATOM 998 C CA . ASP B 1 9 ? 7.973 8.531 13.789 1 98.06 9 ASP B CA 1
ATOM 999 C C . ASP B 1 9 ? 7.816 10.047 13.703 1 98.06 9 ASP B C 1
ATOM 1001 O O . ASP B 1 9 ? 6.781 10.594 14.102 1 98.06 9 ASP B O 1
ATOM 1005 N N . HIS B 1 10 ? 8.883 10.664 13.211 1 98.38 10 HIS B N 1
ATOM 1006 C CA . HIS B 1 10 ? 8.797 12.102 13.023 1 98.38 10 HIS B CA 1
ATOM 1007 C C . HIS B 1 10 ? 7.645 12.469 12.094 1 98.38 10 HIS B C 1
ATOM 1009 O O . HIS B 1 10 ? 6.891 13.406 12.375 1 98.38 10 HIS B O 1
ATOM 1015 N N . HIS B 1 11 ? 7.535 11.773 10.992 1 98.38 11 HIS B N 1
ATOM 1016 C CA . HIS B 1 11 ? 6.488 12.023 10.008 1 98.38 11 HIS B CA 1
ATOM 1017 C C . HIS B 1 11 ? 5.105 11.875 10.625 1 98.38 11 HIS B C 1
ATOM 1019 O O . HIS B 1 11 ? 4.242 12.742 10.445 1 98.38 11 HIS B O 1
ATOM 1025 N N . LEU B 1 12 ? 4.91 10.789 11.352 1 97.56 12 LEU B N 1
ATOM 1026 C CA . LEU B 1 12 ? 3.625 10.523 11.992 1 97.56 12 LEU B CA 1
ATOM 1027 C C . LEU B 1 12 ? 3.307 11.586 13.031 1 97.56 12 LEU B C 1
ATOM 1029 O O . LEU B 1 12 ? 2.162 12.039 13.141 1 97.56 12 LEU B O 1
ATOM 1033 N N . ASP B 1 13 ? 4.301 11.977 13.805 1 97.25 13 ASP B N 1
ATOM 1034 C CA . ASP B 1 13 ? 4.121 13.039 14.797 1 97.25 13 ASP B CA 1
ATOM 1035 C C . ASP B 1 13 ? 3.746 14.359 14.125 1 97.25 13 ASP B C 1
ATOM 1037 O O . ASP B 1 13 ? 2.857 15.07 14.594 1 97.25 13 ASP B O 1
ATOM 1041 N N . ALA B 1 14 ? 4.488 14.688 13.055 1 97.31 14 ALA B N 1
ATOM 1042 C CA . ALA B 1 14 ? 4.215 15.922 12.328 1 97.31 14 ALA B CA 1
ATOM 1043 C C . ALA B 1 14 ? 2.805 15.914 11.75 1 97.31 14 ALA B C 1
ATOM 1045 O O . ALA B 1 14 ? 2.111 16.938 11.773 1 97.31 14 ALA B O 1
ATOM 1046 N N . PHE B 1 15 ? 2.369 14.789 11.195 1 95.94 15 PHE B N 1
ATOM 1047 C CA . PHE B 1 15 ? 1.028 14.656 10.641 1 95.94 15 PHE B CA 1
ATOM 1048 C C . PHE B 1 15 ? -0.03 14.836 11.719 1 95.94 15 PHE B C 1
ATOM 1050 O O . PHE B 1 15 ? -0.997 15.578 11.531 1 95.94 15 PHE B O 1
ATOM 1057 N N . THR B 1 16 ? 0.141 14.172 12.852 1 92.88 16 THR B N 1
ATOM 1058 C CA . THR B 1 16 ? -0.781 14.242 13.984 1 92.88 16 THR B CA 1
ATOM 1059 C C . THR B 1 16 ? -0.897 15.68 14.492 1 92.88 16 THR B C 1
ATOM 1061 O O . THR B 1 16 ? -1.989 16.125 14.836 1 92.88 16 THR B O 1
ATOM 1064 N N . ALA B 1 17 ? 0.175 16.375 14.492 1 94.19 17 ALA B N 1
ATOM 1065 C CA . ALA B 1 17 ? 0.215 17.75 14.961 1 94.19 17 ALA B CA 1
ATOM 1066 C C . ALA B 1 17 ? -0.307 18.703 13.891 1 94.19 17 ALA B C 1
ATOM 1068 O O . ALA B 1 17 ? -0.423 19.906 14.125 1 94.19 17 A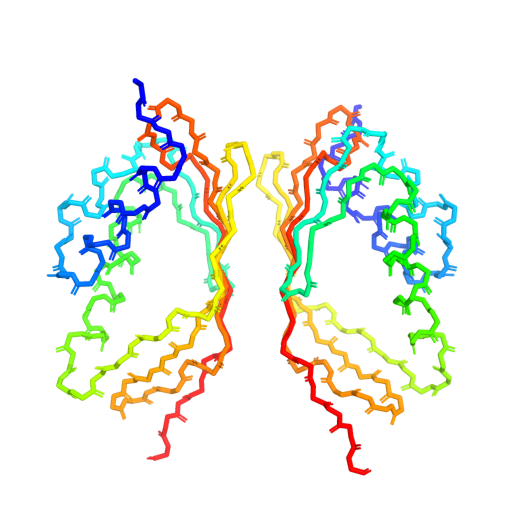LA B O 1
ATOM 1069 N N . GLN B 1 18 ? -0.562 18.172 12.719 1 94.19 18 GLN B N 1
ATOM 1070 C CA . GLN B 1 18 ? -1.008 18.953 11.57 1 94.19 18 GLN B CA 1
ATOM 1071 C C . GLN B 1 18 ? -0.02 20.062 11.25 1 94.19 18 GLN B C 1
ATOM 1073 O O . GLN B 1 18 ? -0.422 21.203 11 1 94.19 18 GLN B O 1
ATOM 1078 N N . ASP B 1 19 ? 1.212 19.734 11.391 1 96.69 19 ASP B N 1
ATOM 1079 C CA . ASP B 1 19 ? 2.295 20.656 11.078 1 96.69 19 ASP B CA 1
ATOM 1080 C C . ASP B 1 19 ? 2.83 20.422 9.664 1 96.69 19 ASP B C 1
ATOM 1082 O O . ASP B 1 19 ? 3.699 19.578 9.461 1 96.69 19 ASP B O 1
ATOM 1086 N N . LEU B 1 20 ? 2.352 21.203 8.719 1 97.25 20 LEU B N 1
ATOM 1087 C CA . LEU B 1 20 ? 2.652 21 7.309 1 97.25 20 LEU B CA 1
ATOM 1088 C C . LEU B 1 20 ? 4.141 21.172 7.039 1 97.25 20 LEU B C 1
ATOM 1090 O O . LEU B 1 20 ? 4.746 20.375 6.324 1 97.25 20 LEU B O 1
ATOM 1094 N N . ASP B 1 21 ? 4.715 22.203 7.629 1 97.38 21 ASP B N 1
ATOM 1095 C CA . ASP B 1 21 ? 6.137 22.469 7.418 1 97.38 21 ASP B CA 1
ATOM 1096 C C . ASP B 1 21 ? 6.984 21.297 7.883 1 97.38 21 ASP B C 1
ATOM 1098 O O . ASP B 1 21 ? 7.883 20.844 7.164 1 97.38 21 ASP B O 1
ATOM 1102 N N . GLU B 1 22 ? 6.738 20.797 9.047 1 97.81 22 GLU B N 1
ATOM 1103 C CA . GLU B 1 22 ? 7.5 19.672 9.586 1 97.81 22 GLU B CA 1
ATOM 1104 C C . GLU B 1 22 ? 7.238 18.406 8.781 1 97.81 22 GLU B C 1
ATOM 1106 O O . GLU B 1 22 ? 8.133 17.562 8.633 1 97.81 22 GLU B O 1
ATOM 1111 N N . THR B 1 23 ? 5.965 18.188 8.305 1 98.19 23 THR B N 1
ATOM 1112 C CA . THR B 1 23 ? 5.664 17.047 7.449 1 98.19 23 THR B CA 1
ATOM 1113 C C . THR B 1 23 ? 6.508 17.094 6.176 1 98.19 23 THR B C 1
ATOM 1115 O O . THR B 1 23 ? 7.129 16.094 5.801 1 98.19 23 THR B O 1
ATOM 1118 N N . LEU B 1 24 ? 6.582 18.281 5.613 1 98.25 24 LEU B N 1
ATOM 1119 C CA . LEU B 1 24 ? 7.289 18.438 4.348 1 98.25 24 LEU B CA 1
ATOM 1120 C C . LEU B 1 24 ? 8.797 18.328 4.547 1 98.25 24 LEU B C 1
ATOM 1122 O O . LEU B 1 24 ? 9.531 18.047 3.6 1 98.25 24 LEU B O 1
ATOM 1126 N N . ALA B 1 25 ? 9.305 18.562 5.77 1 98.06 25 ALA B N 1
ATOM 1127 C CA . ALA B 1 25 ? 10.727 18.453 6.086 1 98.06 25 ALA B CA 1
ATOM 1128 C C . ALA B 1 25 ? 11.234 17.031 5.852 1 98.06 25 ALA B C 1
ATOM 1130 O O . ALA B 1 25 ? 12.438 16.812 5.73 1 98.06 25 ALA B O 1
ATOM 1131 N N . ASP B 1 26 ? 10.312 16.078 5.809 1 98.5 26 ASP B N 1
ATOM 1132 C CA . ASP B 1 26 ? 10.68 14.68 5.594 1 98.5 26 ASP B CA 1
ATOM 1133 C C . ASP B 1 26 ? 10.867 14.383 4.109 1 98.5 26 ASP B C 1
ATOM 1135 O O . ASP B 1 26 ? 11.281 13.281 3.738 1 98.5 26 ASP B O 1
ATOM 1139 N N . TYR B 1 27 ? 10.531 15.297 3.219 1 98.69 27 TYR B N 1
ATOM 1140 C CA . TYR B 1 27 ? 10.609 15.102 1.775 1 98.69 27 TYR B CA 1
ATOM 1141 C C . TYR B 1 27 ? 11.617 16.062 1.152 1 98.69 27 TYR B C 1
ATOM 1143 O O . TYR B 1 27 ? 12.078 17 1.805 1 98.69 27 TYR B O 1
ATOM 1151 N N . THR B 1 28 ? 12.031 15.805 -0.105 1 98.19 28 THR B N 1
ATOM 1152 C CA . THR B 1 28 ? 12.883 16.672 -0.912 1 98.19 28 THR B CA 1
ATOM 1153 C C . THR B 1 28 ? 12.266 16.906 -2.289 1 98.19 28 THR B C 1
ATOM 1155 O O . THR B 1 28 ? 11.203 16.359 -2.602 1 98.19 28 THR B O 1
ATOM 1158 N N . ASP B 1 29 ? 12.938 17.672 -3.092 1 98 29 ASP B N 1
ATOM 1159 C CA . ASP B 1 29 ? 12.461 17.938 -4.445 1 98 29 ASP B CA 1
ATOM 1160 C C . ASP B 1 29 ? 12.523 16.672 -5.309 1 98 29 ASP B C 1
ATOM 1162 O O . ASP B 1 29 ? 11.922 16.625 -6.383 1 98 29 ASP B O 1
ATOM 1166 N N . GLU B 1 30 ? 13.227 15.656 -4.852 1 97.56 30 GLU B N 1
ATOM 1167 C CA . GLU B 1 30 ? 13.359 14.406 -5.594 1 97.56 30 GLU B CA 1
ATOM 1168 C C . GLU B 1 30 ? 12.328 13.375 -5.133 1 97.56 30 GLU B C 1
ATOM 1170 O O . GLU B 1 30 ? 12.242 12.281 -5.691 1 97.56 30 GLU B O 1
ATOM 1175 N N . SER B 1 31 ? 11.602 13.727 -4.094 1 98.56 31 SER B N 1
ATOM 1176 C CA . SER B 1 31 ? 10.617 12.797 -3.549 1 98.56 31 SER B CA 1
ATOM 1177 C C . SER B 1 31 ? 9.422 12.641 -4.48 1 98.56 31 SER B C 1
ATOM 1179 O O . SER B 1 31 ? 9.039 13.594 -5.168 1 98.56 31 SER B O 1
ATOM 1181 N N . VAL B 1 32 ? 8.859 11.43 -4.531 1 98.62 32 VAL B N 1
ATOM 1182 C CA . VAL B 1 32 ? 7.656 11.133 -5.305 1 98.62 32 VAL B CA 1
ATOM 1183 C C . VAL B 1 32 ? 6.656 10.383 -4.434 1 98.62 32 VAL B C 1
ATOM 1185 O O . VAL B 1 32 ? 7.027 9.445 -3.713 1 98.62 32 VAL B O 1
ATOM 1188 N N . VAL B 1 33 ? 5.457 10.805 -4.465 1 98.69 33 VAL B N 1
ATOM 1189 C CA . VAL B 1 33 ? 4.359 10.133 -3.777 1 98.69 33 VAL B CA 1
ATOM 1190 C C . VAL B 1 33 ? 3.348 9.617 -4.797 1 98.69 33 VAL B C 1
ATOM 1192 O O . VAL B 1 33 ? 2.764 10.398 -5.555 1 98.69 33 VAL B O 1
ATOM 1195 N N . ILE B 1 34 ? 3.15 8.281 -4.844 1 98.56 34 ILE B N 1
ATOM 1196 C CA . ILE B 1 34 ? 2.189 7.629 -5.73 1 98.56 34 ILE B CA 1
ATOM 1197 C C . ILE B 1 34 ? 0.933 7.262 -4.945 1 98.56 34 ILE B C 1
ATOM 1199 O O . ILE B 1 34 ? 1.008 6.562 -3.932 1 98.56 34 ILE B O 1
ATOM 1203 N N . THR B 1 35 ? -0.199 7.773 -5.363 1 97.56 35 THR B N 1
ATOM 1204 C CA . THR B 1 35 ? -1.462 7.48 -4.691 1 97.56 35 THR B CA 1
ATOM 1205 C C . THR B 1 35 ? -2.477 6.914 -5.68 1 97.56 35 THR B C 1
ATOM 1207 O O . THR B 1 35 ? -2.229 6.883 -6.887 1 97.56 35 THR B O 1
ATOM 1210 N N . ASN B 1 36 ? -3.592 6.434 -5.168 1 94.19 36 ASN B N 1
ATOM 1211 C CA . ASN B 1 36 ? -4.629 5.898 -6.039 1 94.19 36 ASN B CA 1
ATOM 1212 C C . ASN B 1 36 ? -5.418 7.012 -6.723 1 94.19 36 ASN B C 1
ATOM 1214 O O . ASN B 1 36 ? -6.277 6.742 -7.566 1 94.19 36 ASN B O 1
ATOM 1218 N N . VAL B 1 37 ? -5.105 8.258 -6.449 1 89.69 37 VAL B N 1
ATOM 1219 C CA . VAL B 1 37 ? -5.785 9.359 -7.121 1 89.69 37 VAL B CA 1
ATOM 1220 C C . VAL B 1 37 ? -4.785 10.148 -7.965 1 89.69 37 VAL B C 1
ATOM 1222 O O . VAL B 1 37 ? -5.141 11.156 -8.578 1 89.69 37 VAL B O 1
ATOM 1225 N N . GLY B 1 38 ? -3.561 9.797 -7.938 1 93.19 38 GLY B N 1
ATOM 1226 C CA . GLY B 1 38 ? -2.568 10.477 -8.758 1 93.19 38 GLY B CA 1
ATOM 1227 C C . GLY B 1 38 ? -1.16 10.367 -8.203 1 93.19 38 GLY B C 1
ATOM 1228 O O . GLY B 1 38 ? -0.958 9.828 -7.109 1 93.19 38 GLY B O 1
ATOM 1229 N N . THR B 1 39 ? -0.146 10.844 -9.039 1 97.81 39 THR B N 1
ATOM 1230 C CA . THR B 1 39 ? 1.26 10.891 -8.656 1 97.81 39 THR B CA 1
ATOM 1231 C C . THR B 1 39 ? 1.715 12.336 -8.438 1 97.81 39 THR B C 1
ATOM 1233 O O . THR B 1 39 ? 1.437 13.211 -9.258 1 97.81 39 THR B O 1
ATOM 1236 N N . PHE B 1 40 ? 2.369 12.57 -7.305 1 98.31 40 PHE B N 1
ATOM 1237 C CA . PHE B 1 40 ? 2.838 13.883 -6.898 1 98.31 40 PHE B CA 1
ATOM 1238 C C . PHE B 1 40 ? 4.359 13.922 -6.816 1 98.31 40 PHE B C 1
ATOM 1240 O O . PHE B 1 40 ? 4.965 13.109 -6.109 1 98.31 40 PHE B O 1
ATOM 1247 N N . ARG B 1 41 ? 4.879 14.844 -7.516 1 98.12 41 ARG B N 1
ATOM 1248 C CA . ARG B 1 41 ? 6.336 14.898 -7.617 1 98.12 41 ARG B CA 1
ATOM 1249 C C . ARG B 1 41 ? 6.871 16.219 -7.086 1 98.12 41 ARG B C 1
ATOM 1251 O O . ARG B 1 41 ? 6.348 17.281 -7.414 1 98.12 41 ARG B O 1
ATOM 1258 N N . GLY B 1 42 ? 7.934 16.078 -6.293 1 98 42 GLY B N 1
ATOM 1259 C CA . GLY B 1 42 ? 8.57 17.281 -5.754 1 98 42 GLY B CA 1
ATOM 1260 C C . GLY B 1 42 ? 7.773 17.938 -4.645 1 98 42 GLY B C 1
ATOM 1261 O O . GLY B 1 42 ? 6.617 17.578 -4.41 1 98 42 GLY B O 1
ATOM 1262 N N . LEU B 1 43 ? 8.438 18.859 -3.953 1 98 43 LEU B N 1
ATOM 1263 C CA . LEU B 1 43 ? 7.891 19.438 -2.732 1 98 43 LEU B CA 1
ATOM 1264 C C . LEU B 1 43 ? 6.613 20.219 -3.023 1 98 43 LEU B C 1
ATOM 1266 O O . LEU B 1 43 ? 5.668 20.188 -2.232 1 98 43 LEU B O 1
ATOM 1270 N N . ASP B 1 44 ? 6.52 20.859 -4.168 1 97.5 44 ASP B N 1
ATOM 1271 C CA . ASP B 1 44 ? 5.352 21.672 -4.473 1 97.5 44 ASP B CA 1
ATOM 1272 C C . ASP B 1 44 ? 4.094 20.828 -4.602 1 97.5 44 ASP B C 1
ATOM 1274 O O . ASP B 1 44 ? 3.078 21.109 -3.967 1 97.5 44 ASP B O 1
ATOM 1278 N N . GLU B 1 45 ? 4.145 19.797 -5.406 1 98.19 45 GLU B N 1
ATOM 1279 C CA . GLU B 1 45 ? 2.988 18.938 -5.594 1 98.19 45 GLU B CA 1
ATOM 1280 C C . GLU B 1 45 ? 2.658 18.172 -4.312 1 98.19 45 GLU B C 1
ATOM 1282 O O . GLU B 1 45 ? 1.485 18 -3.973 1 98.19 45 GLU B O 1
ATOM 1287 N N . ILE B 1 46 ? 3.693 17.734 -3.615 1 98.5 46 ILE B N 1
ATOM 1288 C CA . ILE B 1 46 ? 3.5 16.984 -2.387 1 98.5 46 ILE B CA 1
ATOM 1289 C C . ILE B 1 46 ? 2.865 17.875 -1.322 1 98.5 46 ILE B C 1
ATOM 1291 O O . ILE B 1 46 ? 2.014 17.422 -0.553 1 98.5 46 ILE B O 1
ATOM 1295 N N . GLU B 1 47 ? 3.297 19.109 -1.326 1 98.31 47 GLU B N 1
ATOM 1296 C CA . GLU B 1 47 ? 2.686 20.047 -0.394 1 98.31 47 GLU B CA 1
ATOM 1297 C C . GLU B 1 47 ? 1.18 20.156 -0.62 1 98.31 47 GLU B C 1
ATOM 1299 O O . GLU B 1 47 ? 0.404 20.188 0.338 1 98.31 47 GLU B O 1
ATOM 1304 N N . GLY B 1 48 ? 0.769 20.266 -1.896 1 97.44 48 GLY B N 1
ATOM 1305 C CA . GLY B 1 48 ? -0.652 20.312 -2.201 1 97.44 48 GLY B CA 1
ATOM 1306 C C . GLY B 1 48 ? -1.412 19.109 -1.674 1 97.44 48 GLY B C 1
ATOM 1307 O O . GLY B 1 48 ? -2.51 19.25 -1.131 1 97.44 48 GLY B O 1
ATOM 1308 N N . LEU B 1 49 ? -0.812 17.953 -1.812 1 97.06 49 LEU B N 1
ATOM 1309 C CA . LEU B 1 49 ? -1.417 16.719 -1.333 1 97.06 49 LEU B CA 1
ATOM 1310 C C . LEU B 1 49 ? -1.641 16.781 0.175 1 97.06 49 LEU B C 1
ATOM 1312 O O . LEU B 1 49 ? -2.756 16.547 0.649 1 97.06 49 LEU B O 1
ATOM 1316 N N . PHE B 1 50 ? -0.577 17.078 0.951 1 97.69 50 PHE B N 1
ATOM 1317 C CA . PHE B 1 50 ? -0.678 17.062 2.406 1 97.69 50 PHE B CA 1
ATOM 1318 C C . PHE B 1 50 ? -1.545 18.219 2.902 1 97.69 50 PHE B C 1
ATOM 1320 O O . PHE B 1 50 ? -2.246 18.078 3.908 1 97.69 50 PHE B O 1
ATOM 1327 N N . ALA B 1 51 ? -1.529 19.359 2.162 1 96.88 51 ALA B N 1
ATOM 1328 C CA . ALA B 1 51 ? -2.418 20.469 2.521 1 96.88 51 ALA B CA 1
ATOM 1329 C C . ALA B 1 51 ? -3.881 20.031 2.441 1 96.88 51 ALA B C 1
ATOM 1331 O O . ALA B 1 51 ? -4.68 20.359 3.326 1 96.88 51 ALA B O 1
ATOM 1332 N N . ASP B 1 52 ? -4.219 19.344 1.377 1 94.69 52 ASP B N 1
ATOM 1333 C CA . ASP B 1 52 ? -5.578 18.828 1.21 1 94.69 52 ASP B CA 1
ATOM 1334 C C . ASP B 1 52 ? -5.938 17.844 2.318 1 94.69 52 ASP B C 1
ATOM 1336 O O . ASP B 1 52 ? -7.043 17.891 2.863 1 94.69 52 ASP B O 1
ATOM 1340 N N . LEU B 1 53 ? -5.016 16.953 2.682 1 94.31 53 LEU B N 1
ATOM 1341 C CA . LEU B 1 53 ? -5.238 15.984 3.742 1 94.31 53 LEU B CA 1
ATOM 1342 C C . LEU B 1 53 ? -5.426 16.672 5.086 1 94.31 53 LEU B C 1
ATOM 1344 O O . LEU B 1 53 ? -6.301 16.297 5.871 1 94.31 53 LEU B O 1
ATOM 1348 N N . PHE B 1 54 ? -4.652 17.672 5.348 1 95.75 54 PHE B N 1
ATOM 1349 C CA . PHE B 1 54 ? -4.746 18.406 6.602 1 95.75 54 PHE B CA 1
ATOM 1350 C C . PHE B 1 54 ? -6.07 19.156 6.691 1 95.75 54 PHE B C 1
ATOM 1352 O O . PHE B 1 54 ? -6.684 19.234 7.758 1 95.75 54 PHE B O 1
ATOM 1359 N N . GLU B 1 55 ? -6.418 19.75 5.566 1 95 55 GLU B N 1
ATOM 1360 C CA . GLU B 1 55 ? -7.715 20.406 5.555 1 95 55 GLU B CA 1
ATOM 1361 C C . GLU B 1 55 ? -8.836 19.438 5.918 1 95 55 GLU B C 1
ATOM 1363 O O . GLU B 1 55 ? -9.758 19.797 6.652 1 95 55 GLU B O 1
ATOM 1368 N N . GLU B 1 56 ? -8.734 18.266 5.445 1 93.94 56 GLU B N 1
ATOM 1369 C CA . GLU B 1 56 ? -9.734 17.25 5.699 1 93.94 56 GLU B CA 1
ATOM 1370 C C . GLU B 1 56 ? -9.695 16.781 7.152 1 93.94 56 GLU B C 1
ATOM 1372 O O . GLU B 1 56 ? -10.727 16.734 7.824 1 93.94 56 GLU B O 1
ATOM 1377 N N . PHE B 1 57 ? -8.555 16.531 7.695 1 95.75 57 PHE B N 1
ATOM 1378 C CA . PHE B 1 57 ? -8.422 15.883 8.992 1 95.75 57 PHE B CA 1
ATOM 1379 C C . PHE B 1 57 ? -8.391 16.906 10.117 1 95.75 57 PHE B C 1
ATOM 1381 O O . PHE B 1 57 ? -8.414 16.547 11.297 1 95.75 57 PHE B O 1
ATOM 1388 N N . SER B 1 58 ? -8.336 18.203 9.766 1 93.94 58 SER B N 1
ATOM 1389 C CA . SER B 1 58 ? -8.352 19.266 10.773 1 93.94 58 SER B CA 1
ATOM 1390 C C . SER B 1 58 ? -9.766 19.516 11.289 1 93.94 58 SER B C 1
ATOM 1392 O O . SER B 1 58 ? -9.945 20.188 12.305 1 93.94 58 SER B O 1
ATOM 1394 N N . GLN B 1 59 ? -10.695 18.984 10.625 1 94.31 59 GLN B N 1
ATOM 1395 C CA . GLN B 1 59 ? -12.078 19.172 11.031 1 94.31 59 GLN B CA 1
ATOM 1396 C C . GLN B 1 59 ? -12.344 18.547 12.398 1 94.31 59 GLN B C 1
ATOM 1398 O O . GLN B 1 59 ? -11.836 17.469 12.703 1 94.31 59 GLN B O 1
ATOM 1403 N N . GLU B 1 60 ? -13.141 19.188 13.125 1 93.62 60 GLU B N 1
ATOM 1404 C CA . GLU B 1 60 ? -13.523 18.641 14.422 1 93.62 60 GLU B CA 1
ATOM 1405 C C . GLU B 1 60 ? -14.203 17.281 14.273 1 93.62 60 GLU B C 1
ATOM 1407 O O . GLU B 1 60 ? -15.07 17.109 13.414 1 93.62 60 GLU B O 1
ATOM 1412 N N . GLY B 1 61 ? -13.766 16.391 15.055 1 93.94 61 GLY B N 1
ATOM 1413 C CA . GLY B 1 61 ? -14.352 15.055 15.023 1 93.94 61 GLY B CA 1
ATOM 1414 C C . GLY B 1 61 ? -13.578 14.078 14.148 1 93.94 61 GLY B C 1
ATOM 1415 O O . GLY B 1 61 ? -13.953 12.914 14.039 1 93.94 61 GLY B O 1
ATOM 1416 N N . SER B 1 62 ? -12.617 14.562 13.539 1 96.31 62 SER B N 1
ATOM 1417 C CA . SER B 1 62 ? -11.773 13.688 12.734 1 96.31 62 SER B CA 1
ATOM 1418 C C . SER B 1 62 ? -10.859 12.852 13.617 1 96.31 62 SER B C 1
ATOM 1420 O O . SER B 1 62 ? -10.477 13.273 14.711 1 96.31 62 SER B O 1
ATOM 1422 N N . ARG B 1 63 ? -10.57 11.641 13.094 1 96.38 63 ARG B N 1
ATOM 1423 C CA . ARG B 1 63 ? -9.695 10.727 13.812 1 96.38 63 ARG B CA 1
ATOM 1424 C C . ARG B 1 63 ? -8.891 9.859 12.844 1 96.38 63 ARG B C 1
ATOM 1426 O O . ARG B 1 63 ? -9.344 9.578 11.734 1 96.38 63 ARG B O 1
ATOM 1433 N N . ILE B 1 64 ? -7.758 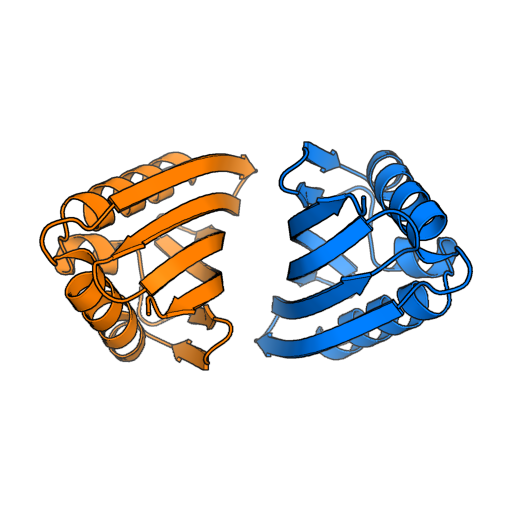9.508 13.289 1 96.69 64 ILE B N 1
ATOM 1434 C CA . ILE B 1 64 ? -6.902 8.547 12.594 1 96.69 64 ILE B CA 1
ATOM 1435 C C . ILE B 1 64 ? -6.395 7.5 13.578 1 96.69 64 ILE B C 1
ATOM 1437 O O . ILE B 1 64 ? -5.957 7.836 14.688 1 96.69 64 ILE B O 1
ATOM 1441 N N . ASP B 1 65 ? -6.484 6.305 13.25 1 97.56 65 ASP B N 1
ATOM 1442 C CA . ASP B 1 65 ? -6 5.199 14.078 1 97.56 65 ASP B CA 1
ATOM 1443 C C . ASP B 1 65 ? -4.977 4.359 13.32 1 97.56 65 ASP B C 1
ATOM 1445 O O . ASP B 1 65 ? -5.285 3.801 12.258 1 97.56 65 ASP B O 1
ATOM 1449 N N . LEU B 1 66 ? -3.797 4.293 13.859 1 97.81 66 LEU B N 1
ATOM 1450 C CA . LEU B 1 66 ? -2.754 3.451 13.281 1 97.81 66 LEU B CA 1
ATOM 1451 C C . LEU B 1 66 ? -2.953 1.991 13.672 1 97.81 66 LEU B C 1
ATOM 1453 O O . LEU B 1 66 ? -3.02 1.664 14.859 1 97.81 66 LEU B O 1
ATOM 1457 N N . GLU B 1 67 ? -3.076 1.118 12.758 1 97.62 67 GLU B N 1
ATOM 1458 C CA . GLU B 1 67 ? -3.344 -0.294 13.016 1 97.62 67 GLU B CA 1
ATOM 1459 C C . GLU B 1 67 ? -2.057 -1.112 12.992 1 97.62 67 GLU B C 1
ATOM 1461 O O . GLU B 1 67 ? -1.919 -2.08 13.742 1 97.62 67 GLU B O 1
ATOM 1466 N N . ARG B 1 68 ? -1.251 -0.771 12.086 1 97.81 68 ARG B N 1
ATOM 1467 C CA . ARG B 1 68 ? -0.002 -1.508 11.922 1 97.81 68 ARG B CA 1
ATOM 1468 C C . ARG B 1 68 ? 1.137 -0.575 11.523 1 97.81 68 ARG B C 1
ATOM 1470 O O . ARG B 1 68 ? 0.931 0.374 10.758 1 97.81 68 ARG B O 1
ATOM 1477 N N . LYS B 1 69 ? 2.256 -0.755 12.07 1 98.06 69 LYS B N 1
ATOM 1478 C CA . LYS B 1 69 ? 3.514 -0.096 11.734 1 98.06 69 LYS B CA 1
ATOM 1479 C C . LYS B 1 69 ? 4.656 -1.104 11.641 1 98.06 69 LYS B C 1
ATOM 1481 O O . LYS B 1 69 ? 4.914 -1.85 12.586 1 98.06 69 LYS B O 1
ATOM 1486 N N . THR B 1 70 ? 5.277 -1.255 10.508 1 98.12 70 THR B N 1
ATOM 1487 C CA . THR B 1 70 ? 6.398 -2.162 10.289 1 98.12 70 THR B CA 1
ATOM 1488 C C . THR B 1 70 ? 7.562 -1.429 9.633 1 98.12 70 THR B C 1
ATOM 1490 O O . THR B 1 70 ? 7.367 -0.649 8.695 1 98.12 70 THR B O 1
ATOM 1493 N N . VAL B 1 71 ? 8.734 -1.638 10.188 1 97.81 71 VAL B N 1
ATOM 1494 C CA . VAL B 1 71 ? 9.945 -1.075 9.594 1 97.81 71 VAL B CA 1
ATOM 1495 C C . VAL B 1 71 ? 10.898 -2.201 9.203 1 97.81 71 VAL B C 1
ATOM 1497 O O . VAL B 1 71 ? 11.172 -3.098 10.008 1 97.81 71 VAL B O 1
ATOM 1500 N N . GLU B 1 72 ? 11.25 -2.197 7.945 1 96.69 72 GLU B N 1
ATOM 1501 C CA . GLU B 1 72 ? 12.211 -3.146 7.391 1 96.69 72 GLU B CA 1
ATOM 1502 C C . GLU B 1 72 ? 13.281 -2.43 6.574 1 96.69 72 GLU B C 1
ATOM 1504 O O . GLU B 1 72 ? 13.055 -2.076 5.414 1 96.69 72 GLU B O 1
ATOM 1509 N N . ASP B 1 73 ? 14.492 -2.287 7.195 1 95.81 73 ASP B N 1
ATOM 1510 C CA . ASP B 1 73 ? 15.586 -1.575 6.539 1 95.81 73 ASP B CA 1
ATOM 1511 C C . ASP B 1 73 ? 15.164 -0.16 6.152 1 95.81 73 ASP B C 1
ATOM 1513 O O . ASP B 1 73 ? 14.773 0.636 7.008 1 95.81 73 ASP B O 1
ATOM 1517 N N . GLU B 1 74 ? 15.195 0.13 4.875 1 97.88 74 GLU B N 1
ATOM 1518 C CA . GLU B 1 74 ? 14.875 1.488 4.445 1 97.88 74 GLU B CA 1
ATOM 1519 C C . GLU B 1 74 ? 13.383 1.643 4.16 1 97.88 74 GLU B C 1
ATOM 1521 O O . GLU B 1 74 ? 12.945 2.686 3.672 1 97.88 74 GLU B O 1
ATOM 1526 N N . TYR B 1 75 ? 12.625 0.637 4.488 1 98.19 75 TYR B N 1
ATOM 1527 C CA . TYR B 1 75 ? 11.195 0.649 4.195 1 98.19 75 TYR B CA 1
ATOM 1528 C C . TYR B 1 75 ? 10.383 0.783 5.477 1 98.19 75 TYR B C 1
ATOM 1530 O O . TYR B 1 75 ? 10.703 0.166 6.492 1 98.19 75 TYR B O 1
ATOM 1538 N N . ALA B 1 76 ? 9.461 1.625 5.473 1 98.62 76 ALA B N 1
ATOM 1539 C CA . ALA B 1 76 ? 8.422 1.705 6.5 1 98.62 76 ALA B CA 1
ATOM 1540 C C . ALA B 1 76 ? 7.039 1.472 5.898 1 98.62 76 ALA B C 1
ATOM 1542 O O . ALA B 1 76 ? 6.746 1.933 4.793 1 98.62 76 ALA B O 1
ATOM 1543 N N . TYR B 1 77 ? 6.27 0.733 6.527 1 98.62 77 TYR B N 1
ATOM 1544 C CA . TYR B 1 77 ? 4.945 0.29 6.105 1 98.62 77 TYR B CA 1
ATOM 1545 C C . TYR B 1 77 ? 3.922 0.491 7.215 1 98.62 77 TYR B C 1
ATOM 1547 O O . TYR B 1 77 ? 4.145 0.078 8.359 1 98.62 77 TYR B O 1
ATOM 1555 N N . ILE B 1 78 ? 2.795 1.194 6.879 1 98.69 78 ILE B N 1
ATOM 1556 C CA . ILE B 1 78 ? 1.77 1.386 7.898 1 98.69 78 ILE B CA 1
ATOM 1557 C C . ILE B 1 78 ? 0.395 1.065 7.316 1 98.69 78 ILE B C 1
ATOM 1559 O O . ILE B 1 78 ? 0.175 1.219 6.113 1 98.69 78 ILE B O 1
ATOM 1563 N N . VAL B 1 79 ? -0.478 0.583 8.125 1 98.5 79 VAL B N 1
ATOM 1564 C CA . VAL B 1 79 ? -1.912 0.465 7.887 1 98.5 79 VAL B CA 1
ATOM 1565 C C . VAL B 1 79 ? -2.678 1.295 8.914 1 98.5 79 VAL B C 1
ATOM 1567 O O . VAL B 1 79 ? -2.357 1.271 10.109 1 98.5 79 VAL B O 1
ATOM 1570 N N . TRP B 1 80 ? -3.609 2.014 8.445 1 98.19 80 TRP B N 1
ATOM 1571 C CA . TRP B 1 80 ? -4.375 2.877 9.336 1 98.19 80 TRP B CA 1
ATOM 1572 C C . TRP B 1 80 ? -5.793 3.074 8.82 1 98.19 80 TRP B C 1
ATOM 1574 O O . TRP B 1 80 ? -6.098 2.73 7.676 1 98.19 80 TRP B O 1
ATOM 1584 N N . ASN B 1 81 ? -6.672 3.395 9.617 1 97.88 81 ASN B N 1
ATOM 1585 C CA . ASN B 1 81 ? -8.023 3.844 9.281 1 97.88 81 ASN B CA 1
ATOM 1586 C C . ASN B 1 81 ? -8.352 5.172 9.953 1 97.88 81 ASN B C 1
ATOM 1588 O O . ASN B 1 81 ? -7.57 5.672 10.773 1 97.88 81 ASN B O 1
ATOM 1592 N N . GLY B 1 82 ? -9.438 5.797 9.539 1 97.19 82 GLY B N 1
ATOM 1593 C CA . GLY B 1 82 ? -9.836 7.074 10.109 1 97.19 82 GLY B CA 1
ATOM 1594 C C . GLY B 1 82 ? -11.219 7.516 9.664 1 97.19 82 GLY B C 1
ATOM 1595 O O . GLY B 1 82 ? -11.93 6.77 8.984 1 97.19 82 GLY B O 1
ATOM 1596 N N . GLU B 1 83 ? -11.555 8.602 10.125 1 97.06 83 GLU B N 1
ATOM 1597 C CA . GLU B 1 83 ? -12.82 9.203 9.711 1 97.06 83 GLU B CA 1
ATOM 1598 C C . GLU B 1 83 ? -12.781 10.727 9.867 1 97.06 83 GLU B C 1
ATOM 1600 O O . GLU B 1 83 ? -12.055 11.25 10.703 1 97.06 83 GLU B O 1
ATOM 1605 N N . THR B 1 84 ? -13.398 11.383 9.039 1 97.25 84 THR B N 1
ATOM 1606 C CA . THR B 1 84 ? -13.734 12.805 9.125 1 97.25 84 THR B CA 1
ATOM 1607 C C . THR B 1 84 ? -15.25 13 9.109 1 97.25 84 THR B C 1
ATOM 1609 O O . THR B 1 84 ? -16 12.039 8.93 1 97.25 84 THR B O 1
ATOM 1612 N N . PRO B 1 85 ? -15.68 14.188 9.359 1 96.5 85 PRO B N 1
ATOM 1613 C CA . PRO B 1 85 ? -17.125 14.406 9.305 1 96.5 85 PRO B CA 1
ATOM 1614 C C . PRO B 1 85 ? -17.734 14.062 7.945 1 96.5 85 PRO B C 1
ATOM 1616 O O . PRO B 1 85 ? -18.891 13.664 7.863 1 96.5 85 PRO B O 1
ATOM 1619 N N . GLU B 1 86 ? -16.953 14.031 6.887 1 96.31 86 GLU B N 1
ATOM 1620 C CA . GLU B 1 86 ? -17.469 13.875 5.535 1 96.31 86 GLU B CA 1
ATOM 1621 C C . GLU B 1 86 ? -17.156 12.492 4.977 1 96.31 86 GLU B C 1
ATOM 1623 O O . GLU B 1 86 ? -17.859 11.992 4.098 1 96.31 86 GLU B O 1
ATOM 1628 N N . ASN B 1 87 ? -16.109 11.891 5.469 1 97.44 87 ASN B N 1
ATOM 1629 C CA . ASN B 1 87 ? -15.617 10.68 4.828 1 97.44 87 ASN B CA 1
ATOM 1630 C C . ASN B 1 87 ? -15.211 9.625 5.859 1 97.44 87 ASN B C 1
ATOM 1632 O O . ASN B 1 87 ? -14.727 9.969 6.941 1 97.44 87 ASN B O 1
ATOM 1636 N N . ASP B 1 88 ? -15.414 8.391 5.504 1 97.5 88 ASP B N 1
ATOM 1637 C CA . ASP B 1 88 ? 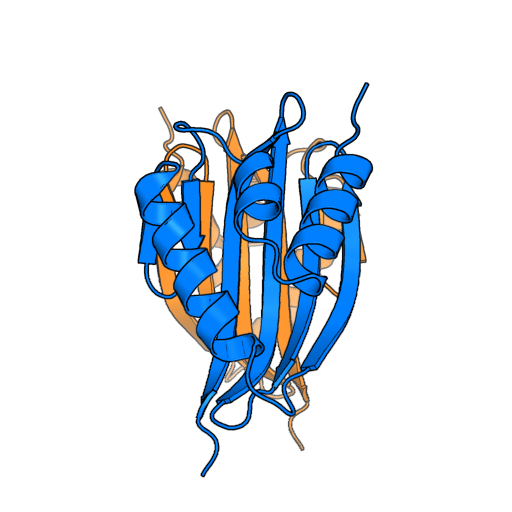-14.844 7.25 6.207 1 97.5 88 ASP B CA 1
ATOM 1638 C C . ASP B 1 88 ? -13.602 6.727 5.48 1 97.5 88 ASP B C 1
ATOM 1640 O O . ASP B 1 88 ? -13.688 6.328 4.316 1 97.5 88 ASP B O 1
ATOM 1644 N N . TYR B 1 89 ? -12.523 6.848 6.098 1 97.44 89 TYR B N 1
ATOM 1645 C CA . TYR B 1 89 ? -11.305 6.188 5.641 1 97.44 89 TYR B CA 1
ATOM 1646 C C . TYR B 1 89 ? -11.219 4.766 6.18 1 97.44 89 TYR B C 1
ATOM 1648 O O . TYR B 1 89 ? -10.516 4.508 7.16 1 97.44 89 TYR B O 1
ATOM 1656 N N . GLU B 1 90 ? -11.828 3.83 5.488 1 97.25 90 GLU B N 1
ATOM 1657 C CA . GLU B 1 90 ? -12.117 2.498 6.008 1 97.25 90 GLU B CA 1
ATOM 1658 C C . GLU B 1 90 ? -10.852 1.663 6.125 1 97.25 90 GLU B C 1
ATOM 1660 O O . GLU B 1 90 ? -10.719 0.845 7.039 1 97.25 90 GLU B O 1
ATOM 1665 N N . PHE B 1 91 ? -10.055 1.819 5.203 1 98.06 91 PHE B N 1
ATOM 1666 C CA . PHE B 1 91 ? -8.812 1.065 5.125 1 98.06 91 PHE B CA 1
ATOM 1667 C C . PHE B 1 91 ? -7.77 1.821 4.309 1 98.06 91 PHE B C 1
ATOM 1669 O O . PHE B 1 91 ? -7.988 2.107 3.129 1 98.06 91 PHE B O 1
ATOM 1676 N N . CYS B 1 92 ? -6.645 2.174 4.93 1 98.25 92 CYS B N 1
ATOM 1677 C CA . CYS B 1 92 ? -5.602 2.949 4.27 1 98.25 92 CYS B CA 1
ATOM 1678 C C . CYS B 1 92 ? -4.223 2.357 4.551 1 98.25 92 CYS B C 1
ATOM 1680 O O . CYS B 1 92 ? -3.99 1.796 5.621 1 98.25 92 CYS B O 1
ATOM 1682 N N . THR B 1 93 ? -3.34 2.498 3.613 1 98.56 93 THR B N 1
ATOM 1683 C CA . THR B 1 93 ? -1.984 1.991 3.791 1 98.56 93 THR B CA 1
ATOM 1684 C C . THR B 1 93 ? -0.975 2.877 3.068 1 98.56 93 THR B C 1
ATOM 1686 O O . THR B 1 93 ? -1.279 3.441 2.014 1 98.56 93 THR B O 1
ATOM 1689 N N . ASP B 1 94 ? 0.201 3.035 3.682 1 98.75 94 ASP B N 1
ATOM 1690 C CA . ASP B 1 94 ? 1.337 3.734 3.088 1 98.75 94 ASP B CA 1
ATOM 1691 C C . ASP B 1 94 ? 2.59 2.861 3.105 1 98.75 94 ASP B C 1
ATOM 1693 O O . ASP B 1 94 ? 2.828 2.129 4.066 1 98.75 94 ASP B O 1
ATOM 1697 N N . THR B 1 95 ? 3.371 2.928 2.094 1 98.81 95 THR B N 1
ATOM 1698 C CA . THR B 1 95 ? 4.75 2.445 2.062 1 98.81 95 THR B CA 1
ATOM 1699 C C . THR B 1 95 ? 5.723 3.602 1.868 1 98.81 95 THR B C 1
ATOM 1701 O O . THR B 1 95 ? 5.539 4.434 0.976 1 98.81 95 THR B O 1
ATOM 1704 N N . PHE B 1 96 ? 6.699 3.672 2.736 1 98.81 96 PHE B N 1
ATOM 1705 C CA . PHE B 1 96 ? 7.723 4.707 2.658 1 98.81 96 PHE B CA 1
ATOM 1706 C C . PHE B 1 96 ? 9.086 4.098 2.359 1 98.81 96 PHE B C 1
ATOM 1708 O O . PHE B 1 96 ? 9.453 3.068 2.934 1 98.81 96 PHE B O 1
ATOM 1715 N N . VAL B 1 97 ? 9.789 4.684 1.466 1 98.69 97 VAL B N 1
ATOM 1716 C CA . VAL B 1 97 ? 11.203 4.395 1.248 1 98.69 97 VAL B CA 1
ATOM 1717 C C . VAL B 1 97 ? 12.055 5.551 1.762 1 98.69 97 VAL B C 1
ATOM 1719 O O . VAL B 1 97 ? 11.992 6.66 1.23 1 98.69 97 VAL B O 1
ATOM 1722 N N . VAL B 1 98 ? 12.836 5.301 2.791 1 98.62 98 VAL B N 1
ATOM 1723 C CA . VAL B 1 98 ? 13.609 6.34 3.463 1 98.62 98 VAL B CA 1
ATOM 1724 C C . VAL B 1 98 ? 15.086 6.195 3.107 1 98.62 98 VAL B C 1
ATOM 1726 O O . VAL B 1 98 ? 15.664 5.113 3.26 1 98.62 98 VAL B O 1
ATOM 1729 N N . ARG B 1 99 ? 15.656 7.227 2.561 1 97.25 99 ARG B N 1
ATOM 1730 C CA . ARG B 1 99 ? 17.078 7.309 2.248 1 97.25 99 ARG B CA 1
ATOM 1731 C C . ARG B 1 99 ? 17.672 8.641 2.711 1 97.25 99 ARG B C 1
ATOM 1733 O O . ARG B 1 99 ? 17.062 9.695 2.49 1 97.25 99 ARG B O 1
ATOM 1740 N N . ASP B 1 100 ? 18.766 8.516 3.365 1 95.5 100 ASP B N 1
ATOM 1741 C CA . ASP B 1 100 ? 19.5 9.695 3.816 1 95.5 100 ASP B CA 1
ATOM 1742 C C . ASP B 1 100 ? 18.594 10.602 4.664 1 95.5 100 ASP B C 1
ATOM 1744 O O . ASP B 1 100 ? 18.594 11.82 4.484 1 95.5 100 ASP B O 1
ATOM 1748 N N . GLY B 1 101 ? 17.75 9.969 5.395 1 97.38 101 GLY B N 1
ATOM 1749 C CA . GLY B 1 101 ? 16.984 10.672 6.414 1 97.38 101 GLY B CA 1
ATOM 1750 C C . GLY B 1 101 ? 15.719 11.312 5.875 1 97.38 101 GLY B C 1
ATOM 1751 O O . GLY B 1 101 ? 15.047 12.055 6.586 1 97.38 101 GLY B O 1
ATOM 1752 N N . THR B 1 102 ? 15.414 11.047 4.617 1 98.06 102 THR B N 1
ATOM 1753 C CA . THR B 1 102 ? 14.203 11.609 4.031 1 98.06 102 THR B CA 1
ATOM 1754 C C . THR B 1 102 ? 13.391 10.531 3.32 1 98.06 102 THR B C 1
ATOM 1756 O O . THR B 1 102 ? 13.906 9.438 3.047 1 98.06 102 THR B O 1
ATOM 1759 N N . ILE B 1 103 ? 12.117 10.867 3.076 1 98.69 103 ILE B N 1
ATOM 1760 C CA . ILE B 1 103 ? 11.25 9.977 2.324 1 98.69 103 ILE B CA 1
ATOM 1761 C C . ILE B 1 103 ? 11.453 10.195 0.827 1 98.69 103 ILE B C 1
ATOM 1763 O O . ILE B 1 103 ? 11.031 11.219 0.281 1 98.69 103 ILE B O 1
ATOM 1767 N N . HIS B 1 104 ? 12.078 9.234 0.231 1 98.5 104 HIS B N 1
ATOM 1768 C CA . HIS B 1 104 ? 12.383 9.328 -1.192 1 98.5 104 HIS B CA 1
ATOM 1769 C C . HIS B 1 104 ? 11.18 8.945 -2.039 1 98.5 104 HIS B C 1
ATOM 1771 O O . HIS B 1 104 ? 10.922 9.562 -3.078 1 98.5 104 HIS B O 1
ATOM 1777 N N . ARG B 1 105 ? 10.523 7.953 -1.642 1 98.75 105 ARG B N 1
ATOM 1778 C CA . ARG B 1 105 ? 9.297 7.496 -2.289 1 98.75 105 ARG B CA 1
ATOM 1779 C C . ARG B 1 105 ? 8.234 7.129 -1.255 1 98.75 105 ARG B C 1
ATOM 1781 O O . ARG B 1 105 ? 8.562 6.609 -0.184 1 98.75 105 ARG B O 1
ATOM 1788 N N . GLN B 1 106 ? 7.023 7.371 -1.56 1 98.88 106 GLN B N 1
ATOM 1789 C CA . GLN B 1 106 ? 5.863 6.949 -0.777 1 98.88 106 GLN B CA 1
ATOM 1790 C C . GLN B 1 106 ? 4.727 6.492 -1.684 1 98.88 106 GLN B C 1
ATOM 1792 O O . GLN B 1 106 ? 4.461 7.109 -2.717 1 98.88 106 GLN B O 1
ATOM 1797 N N . THR B 1 107 ? 4.137 5.375 -1.404 1 98.81 107 THR B N 1
ATOM 1798 C CA . THR B 1 107 ? 2.848 5.043 -2.002 1 98.81 107 THR B CA 1
ATOM 1799 C C . THR B 1 107 ? 1.737 5.094 -0.957 1 98.81 107 THR B C 1
ATOM 1801 O O . THR B 1 107 ? 1.969 4.801 0.218 1 98.81 107 THR B O 1
ATOM 1804 N N . PHE B 1 108 ? 0.626 5.555 -1.303 1 98.44 108 PHE B N 1
ATOM 1805 C CA . PHE B 1 108 ? -0.562 5.617 -0.461 1 98.44 108 PHE B CA 1
ATOM 1806 C C . PHE B 1 108 ? -1.771 5.035 -1.185 1 98.44 108 PHE B C 1
ATOM 1808 O O . PHE B 1 108 ? -1.994 5.324 -2.361 1 98.44 108 PHE B O 1
ATOM 1815 N N . ALA B 1 109 ? -2.506 4.199 -0.61 1 98.12 109 ALA B N 1
ATOM 1816 C CA . ALA B 1 109 ? -3.812 3.732 -1.063 1 98.12 109 ALA B CA 1
ATOM 1817 C C . ALA B 1 109 ? -4.836 3.781 0.069 1 98.12 109 ALA B C 1
ATOM 1819 O O . ALA B 1 109 ? -4.535 3.396 1.201 1 98.12 109 ALA B O 1
ATOM 1820 N N . GLY B 1 110 ? -6.039 4.254 -0.203 1 97.31 110 GLY B N 1
ATOM 1821 C CA . GLY B 1 110 ? -7.105 4.293 0.786 1 97.31 110 GLY B CA 1
ATOM 1822 C C . GLY B 1 110 ? -8.469 3.98 0.204 1 97.31 110 GLY B C 1
ATOM 1823 O O . GLY B 1 110 ? -8.789 4.398 -0.913 1 97.31 110 GLY B O 1
ATOM 1824 N N . LYS B 1 111 ? -9.188 3.135 0.821 1 97.06 111 LYS B N 1
ATOM 1825 C CA . LYS B 1 111 ? -10.617 3.002 0.574 1 97.06 111 LYS B CA 1
ATOM 1826 C C . LYS B 1 111 ? -11.406 4.066 1.327 1 97.06 111 LYS B C 1
ATOM 1828 O O . LYS B 1 111 ? -11.672 3.924 2.521 1 97.06 111 LYS B O 1
ATOM 1833 N N . ILE B 1 112 ? -11.797 5.109 0.677 1 96.25 112 ILE B N 1
ATOM 1834 C CA . ILE B 1 112 ? -12.453 6.277 1.252 1 96.25 112 ILE B CA 1
ATOM 1835 C C . ILE B 1 112 ? -13.906 6.332 0.782 1 96.25 112 ILE B C 1
ATOM 1837 O O . ILE B 1 112 ? -14.18 6.277 -0.42 1 96.25 112 ILE B O 1
ATOM 1841 N N . GLU B 1 113 ? -14.742 6.328 1.719 1 96.12 113 GLU B N 1
ATOM 1842 C CA . GLU B 1 113 ? -16.172 6.387 1.411 1 96.12 113 GLU B CA 1
ATOM 1843 C C . GLU B 1 113 ? -16.812 7.629 2.018 1 96.12 113 GLU B C 1
ATOM 1845 O O . GLU B 1 113 ? -16.656 7.902 3.209 1 96.12 113 GLU B O 1
ATOM 1850 N N . PRO B 1 114 ? -17.516 8.398 1.171 1 96.56 114 PRO B N 1
ATOM 1851 C CA . PRO B 1 114 ? -18.25 9.523 1.755 1 96.56 114 PRO B CA 1
ATOM 1852 C C . PRO B 1 114 ? -19.312 9.094 2.756 1 96.56 114 PRO B C 1
ATOM 1854 O O . PRO B 1 114 ? -19.969 8.07 2.555 1 96.56 114 PRO B O 1
ATOM 1857 N N . LYS B 1 115 ? -19.391 9.922 3.783 1 94.12 115 LYS B N 1
ATOM 1858 C CA . LYS B 1 115 ? -20.453 9.68 4.746 1 94.12 115 LYS B CA 1
ATOM 1859 C C . LYS B 1 115 ? -21.781 10.234 4.238 1 94.12 115 LYS B C 1
ATOM 1861 O O . LYS B 1 115 ? -21.812 11.242 3.531 1 94.12 115 LYS B O 1
ATOM 1866 N N . ALA B 1 116 ? -22.938 9.469 4.449 1 78.12 116 ALA B N 1
ATOM 1867 C CA . ALA B 1 116 ? -24.281 9.906 4.047 1 78.12 116 ALA B CA 1
ATOM 1868 C C . ALA B 1 116 ? -24.688 11.164 4.797 1 78.12 116 ALA B C 1
ATOM 1870 O O . ALA B 1 116 ? -24.297 11.375 5.945 1 78.12 116 ALA B O 1
#

Solvent-accessible surface area (backbone atoms only — not comparable to full-atom values): 12029 Å² total; per-residue (Å²): 129,71,43,46,63,52,44,50,50,50,40,52,51,21,54,74,68,63,33,64,69,61,38,51,66,35,44,45,69,79,16,36,40,41,39,85,86,48,74,29,58,20,51,70,44,40,47,54,53,52,50,53,50,43,62,52,53,66,40,79,82,33,50,74,46,79,76,43,79,46,74,58,77,45,32,37,39,38,33,31,33,36,34,33,83,56,33,34,31,73,42,31,37,39,42,35,36,38,54,95,60,24,39,43,34,34,40,40,46,66,49,70,40,75,52,133,128,71,42,45,64,53,46,50,52,50,40,52,51,21,53,75,68,63,35,64,68,61,38,50,65,36,44,44,69,79,17,36,38,41,40,84,88,48,76,30,59,19,52,70,45,40,45,53,53,53,51,53,51,43,62,52,53,66,41,80,80,32,49,75,45,81,74,44,80,48,76,57,78,44,32,38,38,38,32,31,32,36,34,33,83,55,32,34,31,72,43,29,38,39,41,35,34,38,53,96,58,24,38,43,35,32,40,39,46,65,48,69,41,74,52,133

Foldseek 3Di:
DQFLVNLVVQLVVCLVVLPLVSNLVQAAQQAWEAEPVGIAGGSVRVSVVSVVVSVQQVAPPKDKAWDDWDDDGQKIKTKIWIDGPFKGQPIKIKIFGHDPRHTRYMYIYTDIGTDD/DQFLVNLVVQLVVCLVVLPLVSNLVQAAQQAWEAEPVGIAGGSVRVSVVSVVVSVQQVAPPKDKAWDDWDDDGQKIKTKIWIDGPFKGQPIKIKIFGHDPRHTRYMYIYTDIGTDD

pLDDT: mean 96.8, std 3.2, range [74.5, 98.88]

Secondary structure (DSSP, 8-state):
---HHHHHHHHHHHHHTT-HHHHHTT--TT-EEEETTEEEEHHHHHHHHHHHHHHHHTSTT-EEEEEEEEEETTEEEEEEEEE-SSEEEEEEEEEEEEETTEEEEEEEEEEEEE--/---HHHHHHHHHHHHHTT-HHHHHTT--TT-EEEETTEEEEHHHHHHHHHHHHHHHHTSTT-EEEEEEEEEETTEEEEEEEEE-SSEEEEEEEEEEEEETTEEEEEEEEEEEEE--

Radius of gyration: 17.71 Å; Cα contacts (8 Å, |Δi|>4): 478; chains: 2; bounding box: 46×44×35 Å

=== Feature glossary ===
The record interleaves many kinds of information about one protein. Here is each kind framed as the question it answers.

Q: What does the local fold look like, residue by residue?
A: A 3Di character summarizes, for each residue, the relative orientation of the Cα frame of its nearest spatial neighbor. Because it encodes fold topology rather than chemistry, 3Di alignments detect remote structural similarity that sequence alignment misses.

Q: Which residues are in helices, strands, or loops?
A: Secondary structure is the local, repeating backbone conformation. DSSP classifies it into eight states by reading the hydrogen-bond network: three helix types (H, G, I), two β types (E, B), two non-regular types (T, S), and unstructured coil (-).

Q: How big and how compact is the whole molecule?
A: Three whole-structure scalars: the radius of gyration (RMS distance of Cα from centroid, in Å), the count of Cα–Cα contacts (pairs closer than 8 Å and separated by more than four residues in sequence — i.e. tertiary, not local, contacts), and the bounding-box dimensions. Together they distinguish compact globular folds from extended fibres or disordered chains.

Q: How confident is the AlphaFold model at each residue?
A: For AlphaFold models, the B-factor field carries pLDDT — the model's own estimate of local accuracy on a 0–100 scale. Regions with pLDDT<50 should be treated as essentially unmodeled; they often correspond to intrinsically disordered segments.

Q: What family and function is it annotated with?
A: Functional annotations link the protein to curated databases. InterPro entries identify conserved domains and families by matching the sequence against member-database signatures (Pfam, PROSITE, CDD, …). Gene Ontology (GO) terms describe molecular function, biological process, and cellular component in a controlled vocabulary. CATH places the structure in a hierarchical fold classification (Class/Architecture/Topology/Homologous-superfamily). The organism is the source species.

Q: What known structures does this most resemble?
A: Nearest PDB neighbors are the top structural matches found by Foldseek when searching this structure against the entire Protein Data Bank. Each hit reports a TM-score (0 to 1; >0.5 almost always implies the same fold) and an E-value. These are *structural* homologs — they may share no detectable sequence similarity.

Q: Which residues are buried vs exposed?
A: Solvent-accessible surface area (SASA) is the area in Å² traced out by the centre of a 1.4 Å probe sphere (a water molecule) rolled over the protein's van der Waals surface (Shrake–Rupley / Lee–Richards construction). Buried residues have near-zero SASA; fully exposed residues can exceed 200 Å². The total SASA scales roughly with the number of surface residues.

Q: What are the backbone torsion angles?
A: φ (phi) and ψ (psi) are the two rotatable backbone dihedrals per residue: φ is the C(i-1)–N–Cα–C torsion, ψ is the N–Cα–C–N(i+1) torsion, both in degrees on (−180°, 180°]. α-helical residues cluster near (−60°, −45°); β-strand residues near (−120°, +130°). A Ramachandran plot is simply a scatter of (φ, ψ) for every residue.

Q: Are the domains correctly placed relative to each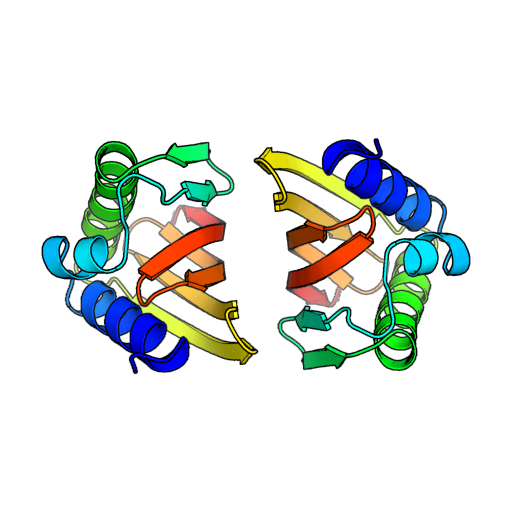 other?
A: Predicted aligned error is AlphaFold's pairwise confidence. Unlike pLDDT (per-residue), PAE is per-residue-pair and captures whether two parts of the structure are correctly placed relative to each other. Units are ångströms of expected positional error.

Q: What if only a Cα trace is available?
A: P-SEA three-state annotation labels each residue as helix, strand, or coil based purely on the geometry of the Cα trace. It serves as a fallback when the full backbone (and thus DSSP) is unavailable.

Q: What is the amino-acid chain?
A: This is the polypeptide sequence — one letter per residue, N-terminus first. Length ranges from a few dozen residues for small domains to over a thousand for large multi-domain proteins.

Q: What do the rendered images show?
A: The six renders are orthographic views along the three Cartesian axes in both directions. Representation (cartoon, sticks, or surface) and color scheme (sequence-rainbow or by-chain) vary across proteins so the training set covers all the common visualization conventions.

Q: What do the diagnostic plots show?
A: Plot images: a contact map (which residues are close in 3D, as an N×N binary image), a Ramachandran scatter (backbone torsion angles, revealing secondary-structure composition at a glance), and — for AlphaFold structures — a PAE heatmap (pairwise prediction confidence).

Q: How mobile is each atom in the crystal?
A: B-factor (Debye–Waller factor) reflects atomic displacement in the crystal lattice. It is an experimental observable (units Å²), not a prediction; low values mean the atom is pinned down, high values mean it moves or is heterogeneous across the crystal.

Q: Where is each backbone atom in 3D?
A: The mmCIF table is the protein's shape written out atom by atom. For each backbone N, Cα, C, and carbonyl O, it records an (x, y, z) coordinate triple in Å plus the residue type, chain letter, and residue number.